Protein AF-A0A845X2S5-F1 (afdb_monomer)

pLDDT: mean 87.84, std 16.34, range [35.19, 98.69]

Nearest PDB structures (foldseek):
  8ub8-assembly1_F  TM=6.374E-01  e=2.926E-01  Bordetella phage BPP-1
  8ub8-assembly1_D  TM=6.196E-01  e=4.595E-01  Bordetella phage BPP-1
  8ubd-assembly1_C  TM=6.297E-01  e=6.821E-01  Bordetella phage BPP-1
  8ubf-assembly1_C  TM=6.187E-01  e=5.759E-01  Bordetella phage BPP-1
  8ube-assembly1_B  TM=6.210E-01  e=1.343E+00  Bordetella phage BPP-1

Secondary structure (DSSP, 8-state):
---SGGGS----------PPP-PPPP---PPPPHHHHHHHHHHHHHHHHHHHHHH--HHHHHHHHHHHHHHHHHHHTS-TTSTTHHHHHHHHHHHHHHHHHHHHHHHHHHHHHHHS----EEEEEEEEEEEE--SSHHHHHHHHHHH-EEETTEEESSEEEEEEEEE--EEEETTEEEE-GGG-EEEEEEEEEEEEE---TTS-HHHHHHHHHHHHHHHHHHHHHHHHHHHHHHHHHHHGGG-EESSHHHHHHHHHHHHHHHHHHHHHHHHHHHHHHTTTGGGT----

Structure (mmCIF, N/CA/C/O backbone):
data_AF-A0A845X2S5-F1
#
_entry.id   AF-A0A845X2S5-F1
#
loop_
_atom_site.group_PDB
_atom_site.id
_atom_site.type_symbol
_atom_site.label_atom_id
_atom_site.label_alt_id
_atom_site.label_comp_id
_atom_site.label_asym_id
_atom_site.label_entity_id
_atom_site.label_seq_id
_atom_site.pdbx_PDB_ins_code
_atom_site.Cartn_x
_atom_site.Cartn_y
_atom_site.Cartn_z
_atom_site.occupancy
_atom_site.B_iso_or_equiv
_atom_site.auth_seq_id
_atom_site.auth_comp_id
_atom_site.auth_asym_id
_atom_site.auth_atom_id
_atom_site.pdbx_PDB_model_num
ATOM 1 N N . MET A 1 1 ? 30.370 -13.104 -18.339 1.00 36.50 1 MET A N 1
ATOM 2 C CA . MET A 1 1 ? 30.768 -13.124 -19.770 1.00 36.50 1 MET A CA 1
ATOM 3 C C . MET A 1 1 ? 31.747 -11.988 -20.129 1.00 36.50 1 MET A C 1
ATOM 5 O O . MET A 1 1 ? 31.943 -11.690 -21.298 1.00 36.50 1 MET A O 1
ATOM 9 N N . LEU A 1 2 ? 32.433 -11.394 -19.145 1.00 38.53 2 LEU A N 1
ATOM 10 C CA . LEU A 1 2 ? 33.185 -10.141 -19.275 1.00 38.53 2 LEU A CA 1
ATOM 11 C C . LEU A 1 2 ? 34.684 -10.378 -19.510 1.00 38.53 2 LEU A C 1
ATOM 13 O O . LEU A 1 2 ? 35.512 -10.205 -18.624 1.00 38.53 2 LEU A O 1
ATOM 17 N N . LYS A 1 3 ? 35.041 -10.850 -20.707 1.00 37.69 3 LYS A N 1
ATOM 18 C CA . LYS A 1 3 ? 36.449 -10.907 -21.157 1.00 37.69 3 LYS A CA 1
ATOM 19 C C . LYS A 1 3 ? 36.688 -10.307 -22.545 1.00 37.69 3 LYS A C 1
ATOM 21 O O . LYS A 1 3 ? 37.812 -10.362 -23.026 1.00 37.69 3 LYS A O 1
ATOM 26 N N . GLN A 1 4 ? 35.674 -9.727 -23.194 1.00 41.66 4 GLN A N 1
ATOM 27 C CA . GLN A 1 4 ? 35.833 -9.203 -24.559 1.00 41.66 4 GLN A CA 1
ATOM 28 C C . GLN A 1 4 ? 36.326 -7.746 -24.641 1.00 41.66 4 GLN A C 1
ATOM 30 O O . GLN A 1 4 ? 36.795 -7.340 -25.698 1.00 41.66 4 GLN A O 1
ATOM 35 N N . LEU A 1 5 ? 36.310 -6.963 -23.558 1.00 45.94 5 LEU A N 1
ATOM 36 C CA . LEU A 1 5 ? 36.505 -5.505 -23.645 1.00 45.94 5 LEU A CA 1
ATOM 37 C C . LEU A 1 5 ? 37.935 -4.988 -23.427 1.00 45.94 5 LEU A C 1
ATOM 39 O O . LEU A 1 5 ? 38.184 -3.813 -23.668 1.00 45.94 5 LEU A O 1
ATOM 43 N N . GLN A 1 6 ? 38.920 -5.859 -23.171 1.00 42.91 6 GLN A N 1
ATOM 44 C CA . GLN A 1 6 ? 40.346 -5.498 -23.327 1.00 42.91 6 GLN A CA 1
ATOM 45 C C . GLN A 1 6 ? 40.743 -5.197 -24.795 1.00 42.91 6 GLN A C 1
ATOM 47 O O . GLN A 1 6 ? 41.924 -5.044 -25.095 1.00 42.91 6 GLN A O 1
ATOM 52 N N . THR A 1 7 ? 39.776 -5.145 -25.721 1.00 45.91 7 THR A N 1
ATOM 53 C CA . THR A 1 7 ? 39.992 -5.025 -27.170 1.00 45.91 7 THR A CA 1
ATOM 54 C C . THR A 1 7 ? 39.251 -3.865 -27.838 1.00 45.91 7 THR A C 1
ATOM 56 O O . THR A 1 7 ? 39.301 -3.771 -29.064 1.00 45.91 7 THR A O 1
ATOM 59 N N . LEU A 1 8 ? 38.606 -2.959 -27.081 1.00 50.12 8 LEU A N 1
ATOM 60 C CA . LEU A 1 8 ? 38.192 -1.666 -27.647 1.00 50.12 8 LEU A CA 1
ATOM 61 C C . LEU A 1 8 ? 39.439 -1.051 -28.301 1.00 50.12 8 LEU A C 1
ATOM 63 O O . LEU A 1 8 ? 40.448 -0.905 -27.605 1.00 50.12 8 LEU A O 1
ATOM 67 N N . PRO A 1 9 ? 39.439 -0.783 -29.621 1.00 48.28 9 PRO A N 1
ATOM 68 C CA . PRO A 1 9 ? 40.626 -0.286 -30.284 1.00 48.28 9 PRO A CA 1
ATOM 69 C C . PRO A 1 9 ? 40.907 1.091 -29.700 1.00 48.28 9 PRO A C 1
ATOM 71 O O . PRO A 1 9 ? 40.247 2.067 -30.046 1.00 48.28 9 PRO A O 1
ATOM 74 N N . LEU A 1 10 ? 41.872 1.159 -28.779 1.00 50.31 10 LEU A N 1
ATOM 75 C CA . LEU A 1 10 ? 42.473 2.420 -28.396 1.00 50.31 10 LEU A CA 1
ATOM 76 C C . LEU A 1 10 ? 42.931 3.026 -29.715 1.00 50.31 10 LEU A C 1
ATOM 78 O O . LEU A 1 10 ? 43.694 2.379 -30.441 1.00 50.31 10 LEU A O 1
ATOM 82 N N . LEU A 1 11 ? 42.407 4.205 -30.051 1.00 50.47 11 LEU A N 1
ATOM 83 C CA . LEU A 1 11 ? 42.909 4.987 -31.168 1.00 50.47 11 LEU A CA 1
ATOM 84 C C . LEU A 1 11 ? 44.425 4.953 -31.058 1.00 50.47 11 LEU A C 1
ATOM 86 O O . LEU A 1 11 ? 44.990 5.476 -30.098 1.00 50.47 11 LEU A O 1
ATOM 90 N N . LEU A 1 12 ? 45.072 4.253 -31.993 1.00 44.62 12 LEU A N 1
ATOM 91 C CA . LEU A 1 12 ? 46.509 4.334 -32.148 1.00 44.62 12 LEU A CA 1
ATOM 92 C C . LEU A 1 12 ? 46.753 5.817 -32.372 1.00 44.62 12 LEU A C 1
ATOM 94 O O . LEU A 1 12 ? 46.421 6.344 -33.434 1.00 44.62 12 LEU A O 1
ATOM 98 N N . LEU A 1 13 ? 47.234 6.485 -31.322 1.00 43.53 13 LEU A N 1
ATOM 99 C CA . LEU A 1 13 ? 47.693 7.861 -31.334 1.00 43.53 13 LEU A CA 1
ATOM 100 C C . LEU A 1 13 ? 48.876 7.894 -32.302 1.00 43.53 13 LEU A C 1
ATOM 102 O O . LEU A 1 13 ? 50.038 7.830 -31.907 1.00 43.53 13 LEU A O 1
ATOM 106 N N . LEU A 1 14 ? 48.583 7.901 -33.600 1.00 38.56 14 LEU A N 1
ATOM 107 C CA . LEU A 1 14 ? 49.553 8.238 -34.615 1.00 38.56 14 LEU A CA 1
ATOM 108 C C . LEU A 1 14 ? 49.887 9.697 -34.352 1.00 38.56 14 LEU A C 1
ATOM 110 O O . LEU A 1 14 ? 49.027 10.569 -34.455 1.00 38.56 14 LEU A O 1
ATOM 114 N N . ASN A 1 15 ? 51.127 9.888 -33.900 1.00 37.88 15 ASN A N 1
ATOM 115 C CA . ASN A 1 15 ? 51.769 11.153 -33.594 1.00 37.88 15 ASN A CA 1
ATOM 116 C C . ASN A 1 15 ? 51.151 12.314 -34.372 1.00 37.88 15 ASN A C 1
ATOM 118 O O . ASN A 1 15 ? 51.218 12.351 -35.601 1.00 37.88 15 ASN A O 1
ATOM 122 N N . VAL A 1 16 ? 50.633 13.297 -33.638 1.00 36.62 16 VAL A N 1
ATOM 123 C CA . VAL A 1 16 ? 50.429 14.643 -34.166 1.00 36.62 16 VAL A CA 1
ATOM 124 C C . VAL A 1 16 ? 51.820 15.186 -34.503 1.00 36.62 16 VAL A C 1
ATOM 126 O O . VAL A 1 16 ? 52.499 15.780 -33.669 1.00 36.62 16 VAL A O 1
ATOM 129 N N . THR A 1 17 ? 52.317 14.901 -35.706 1.00 36.50 17 THR A N 1
ATOM 130 C CA . THR A 1 17 ? 53.527 15.537 -36.226 1.00 36.50 17 THR A CA 1
ATOM 131 C C . THR A 1 17 ? 53.231 17.014 -36.418 1.00 36.50 17 THR A C 1
ATOM 133 O O . THR A 1 17 ? 52.344 17.381 -37.187 1.00 36.50 17 THR A O 1
ATOM 136 N N . ALA A 1 18 ? 53.981 17.853 -35.704 1.00 36.88 18 ALA A N 1
ATOM 137 C CA . ALA A 1 18 ? 53.955 19.298 -35.847 1.00 36.88 18 ALA A CA 1
ATOM 138 C C . ALA A 1 18 ? 54.161 19.690 -37.319 1.00 36.88 18 ALA A C 1
ATOM 140 O O . ALA A 1 18 ? 55.222 19.448 -37.898 1.00 36.88 18 ALA A O 1
ATOM 141 N N . ILE A 1 19 ? 53.138 20.295 -37.922 1.00 40.75 19 ILE A N 1
ATOM 142 C CA . ILE A 1 19 ? 53.239 20.918 -39.241 1.00 40.75 19 ILE A CA 1
ATOM 143 C C . ILE A 1 19 ? 54.035 22.215 -39.066 1.00 40.75 19 ILE A C 1
ATOM 145 O O . ILE A 1 19 ? 53.657 23.097 -38.296 1.00 40.75 19 ILE A O 1
ATOM 149 N N . ALA A 1 20 ? 55.170 22.304 -39.757 1.00 41.31 20 ALA A N 1
ATOM 150 C CA . ALA A 1 20 ? 56.017 23.488 -39.795 1.00 41.31 20 ALA A CA 1
ATOM 151 C C . ALA A 1 20 ? 55.259 24.703 -40.363 1.00 41.31 20 ALA A C 1
ATOM 153 O O . ALA A 1 20 ? 54.505 24.580 -41.329 1.00 41.31 20 ALA A O 1
ATOM 154 N N . CYS A 1 21 ? 55.501 25.879 -39.775 1.00 35.19 21 CYS A N 1
ATOM 155 C CA . CYS A 1 21 ? 54.906 27.157 -40.164 1.00 35.19 21 CYS A CA 1
ATOM 156 C C . CYS A 1 21 ? 55.034 27.437 -41.673 1.00 35.19 21 CYS A C 1
ATOM 158 O O . CYS A 1 21 ? 56.139 27.595 -42.194 1.00 35.19 21 CYS A O 1
ATOM 160 N N . GLN A 1 22 ? 53.894 27.582 -42.347 1.00 41.44 22 GLN A N 1
ATOM 161 C CA . GLN A 1 22 ? 53.757 28.221 -43.659 1.00 41.44 22 GLN A CA 1
ATOM 162 C C . GLN A 1 22 ? 53.050 29.581 -43.471 1.00 41.44 22 GLN A C 1
ATOM 164 O O . GLN A 1 22 ? 52.256 29.720 -42.538 1.00 41.44 22 GLN A O 1
ATOM 169 N N . PRO A 1 23 ? 53.334 30.603 -44.300 1.00 52.91 23 PRO A N 1
ATOM 170 C CA . PRO A 1 23 ? 52.749 31.934 -44.141 1.00 52.91 23 PRO A CA 1
ATOM 171 C C . PRO A 1 23 ? 51.235 31.953 -44.424 1.00 52.91 23 PRO A C 1
ATOM 173 O O . PRO A 1 23 ? 50.756 31.328 -45.367 1.00 52.91 23 PRO A O 1
ATOM 176 N N . ASN A 1 24 ? 50.510 32.705 -43.588 1.00 48.03 24 ASN A N 1
ATOM 177 C CA . ASN A 1 24 ? 49.048 32.851 -43.548 1.00 48.03 24 ASN A CA 1
ATOM 178 C C . ASN A 1 24 ? 48.388 33.151 -44.911 1.00 48.03 24 ASN A C 1
ATOM 180 O O . ASN A 1 24 ? 48.694 34.190 -45.505 1.00 48.03 24 ASN A O 1
ATOM 184 N N . PRO A 1 25 ? 47.368 32.378 -45.328 1.00 47.78 25 PRO A N 1
ATOM 185 C CA . PRO A 1 25 ? 46.304 32.883 -46.185 1.00 47.78 25 PRO A CA 1
ATOM 186 C C . PRO A 1 25 ? 45.197 33.572 -45.354 1.00 47.78 25 PRO A C 1
ATOM 188 O O . PRO A 1 25 ? 45.060 33.350 -44.153 1.00 47.78 25 PRO A O 1
ATOM 191 N N . SER A 1 26 ? 44.429 34.452 -46.004 1.00 49.72 26 SER A N 1
ATOM 192 C CA . SER A 1 26 ? 43.320 35.253 -45.452 1.00 49.72 26 SER A CA 1
ATOM 193 C C . SER A 1 26 ? 42.299 34.455 -44.614 1.00 49.72 26 SER A C 1
ATOM 195 O O . SER A 1 26 ? 42.131 33.260 -44.853 1.00 49.72 26 SER A O 1
ATOM 197 N N . PRO A 1 27 ? 41.561 35.102 -43.680 1.00 46.47 27 PRO A N 1
ATOM 198 C CA . PRO A 1 27 ? 40.675 34.419 -42.742 1.00 46.47 27 PRO A CA 1
ATOM 199 C C . PRO A 1 27 ? 39.411 33.926 -43.453 1.00 46.47 27 PRO A C 1
ATOM 201 O O . PRO A 1 27 ? 38.369 34.576 -43.456 1.00 46.47 27 PRO A O 1
ATOM 204 N N . GLN A 1 28 ? 39.502 32.754 -44.070 1.00 49.16 28 GLN A N 1
ATOM 205 C CA . GLN A 1 28 ? 38.336 31.899 -44.216 1.00 49.16 28 GLN A CA 1
ATOM 206 C C . GLN A 1 28 ? 38.006 31.399 -42.812 1.00 49.16 28 GLN A C 1
ATOM 208 O O . GLN A 1 28 ? 38.898 30.948 -42.094 1.00 49.16 28 GLN A O 1
ATOM 213 N N . THR A 1 29 ? 36.745 31.496 -42.397 1.00 50.81 29 THR A N 1
ATOM 214 C CA . THR A 1 29 ? 36.230 30.786 -41.222 1.00 50.81 29 THR A CA 1
ATOM 215 C C . THR A 1 29 ? 36.331 29.289 -41.498 1.00 50.81 29 THR A C 1
ATOM 217 O O . THR A 1 29 ? 35.367 28.662 -41.932 1.00 50.81 29 THR A O 1
ATOM 220 N N . GLN A 1 30 ? 37.533 28.736 -41.349 1.00 60.38 30 GLN A N 1
ATOM 221 C CA . GLN A 1 30 ? 37.780 27.309 -41.439 1.00 60.38 30 GLN A CA 1
ATOM 222 C C . GLN A 1 30 ? 37.082 26.672 -40.244 1.00 60.38 30 GLN A C 1
ATOM 224 O O . GLN A 1 30 ? 37.365 26.997 -39.090 1.00 60.38 30 GLN A O 1
ATOM 229 N N . THR A 1 31 ? 36.118 25.804 -40.530 1.00 70.88 31 THR A N 1
ATOM 230 C CA . THR A 1 31 ? 35.558 24.906 -39.526 1.00 70.88 31 THR A CA 1
ATOM 231 C C . THR A 1 31 ? 36.710 24.116 -38.899 1.00 70.88 31 THR A C 1
ATOM 233 O O . THR A 1 31 ? 37.534 23.597 -39.657 1.00 70.88 31 THR A O 1
ATOM 236 N N . PRO A 1 32 ? 36.805 24.035 -37.558 1.00 83.75 32 PRO A N 1
ATOM 237 C CA . PRO A 1 32 ? 37.842 23.250 -36.897 1.00 83.75 32 PRO A CA 1
ATOM 238 C C . PRO A 1 32 ? 37.875 21.811 -37.422 1.00 83.75 32 PRO A C 1
ATOM 240 O O . PRO A 1 32 ? 36.821 21.246 -37.716 1.00 83.75 32 PRO A O 1
ATOM 243 N N . ASP A 1 33 ? 39.074 21.230 -37.521 1.00 90.06 33 ASP A N 1
ATOM 244 C CA . ASP A 1 33 ? 39.251 19.819 -37.875 1.00 90.06 33 ASP A CA 1
ATOM 245 C C . ASP A 1 33 ? 38.419 18.939 -36.915 1.00 90.06 33 ASP A C 1
ATOM 247 O O . ASP A 1 33 ? 38.614 19.012 -35.694 1.00 90.06 33 ASP A O 1
ATOM 251 N N . PRO A 1 34 ? 37.469 18.133 -37.425 1.00 92.25 34 PRO A N 1
ATOM 252 C CA . PRO A 1 34 ? 36.608 17.313 -36.583 1.00 92.25 34 PRO A CA 1
ATOM 253 C C . PRO A 1 34 ? 37.331 16.098 -35.980 1.00 92.25 34 PRO A C 1
ATOM 255 O O . PRO A 1 34 ? 36.836 15.517 -35.012 1.00 92.25 34 PRO A O 1
ATOM 258 N N . TRP A 1 35 ? 38.494 15.701 -36.508 1.00 92.69 35 TRP A N 1
ATOM 259 C CA . TRP A 1 35 ? 39.187 14.486 -36.081 1.00 92.69 35 TRP A CA 1
ATOM 260 C C . TRP A 1 35 ? 39.732 14.551 -34.645 1.00 92.69 35 TRP A C 1
ATOM 262 O O . TRP A 1 35 ? 39.390 13.661 -33.864 1.00 92.69 35 TRP A O 1
ATOM 272 N N . PRO A 1 36 ? 40.481 15.587 -34.211 1.00 93.69 36 PRO A N 1
ATOM 273 C CA . PRO A 1 36 ? 40.926 15.699 -32.818 1.00 93.69 36 PRO A CA 1
ATOM 274 C C . PRO A 1 36 ? 39.776 15.680 -31.802 1.00 93.69 36 PRO A C 1
ATOM 276 O O . PRO A 1 36 ? 39.915 15.118 -30.716 1.00 93.69 36 PRO A O 1
ATOM 279 N N . ILE A 1 37 ? 38.626 16.256 -32.166 1.00 92.25 37 ILE A N 1
ATOM 280 C CA . ILE A 1 37 ? 37.426 16.274 -31.321 1.00 92.25 37 ILE A CA 1
ATOM 281 C C . ILE A 1 37 ? 36.864 14.853 -31.179 1.00 92.25 37 ILE A C 1
ATOM 283 O O . ILE A 1 37 ? 36.617 14.403 -30.058 1.00 92.25 37 ILE A O 1
ATOM 287 N N . ALA A 1 38 ? 36.727 14.126 -32.292 1.00 92.19 38 ALA A N 1
ATOM 288 C CA . ALA A 1 38 ? 36.252 12.744 -32.284 1.00 92.19 38 ALA A CA 1
ATOM 289 C C . ALA A 1 38 ? 37.184 11.817 -31.478 1.00 92.19 38 ALA A C 1
ATOM 291 O O . ALA A 1 38 ? 36.706 10.989 -30.706 1.00 92.19 38 ALA A O 1
ATOM 292 N N . VAL A 1 39 ? 38.506 11.999 -31.585 1.00 91.19 39 VAL A N 1
ATOM 293 C CA . VAL A 1 39 ? 39.505 11.228 -30.820 1.00 91.19 39 VAL A CA 1
ATOM 294 C C . VAL A 1 39 ? 39.430 11.510 -29.316 1.00 91.19 39 VAL A C 1
ATOM 296 O O . VAL A 1 39 ? 39.492 10.583 -28.503 1.00 91.19 39 VAL A O 1
ATOM 299 N N . SER A 1 40 ? 39.269 12.779 -28.929 1.00 91.62 40 SER A N 1
ATOM 300 C CA . SER A 1 40 ? 39.096 13.160 -27.524 1.00 91.62 40 SER A CA 1
ATOM 301 C C . SER A 1 40 ? 37.839 12.525 -26.924 1.00 91.62 40 SER A C 1
ATOM 303 O O . SER A 1 40 ? 37.895 11.954 -25.835 1.00 91.62 40 SER A O 1
ATOM 305 N N . ASN A 1 41 ? 36.716 12.566 -27.646 1.00 92.44 41 ASN A N 1
ATOM 306 C CA . ASN A 1 41 ? 35.460 11.980 -27.176 1.00 92.44 41 ASN A CA 1
ATOM 307 C C . ASN A 1 41 ? 35.512 10.450 -27.135 1.00 92.44 41 ASN A C 1
ATOM 309 O O . ASN A 1 41 ? 35.028 9.861 -26.174 1.00 92.44 41 ASN A O 1
ATOM 313 N N . ALA A 1 42 ? 36.197 9.816 -28.087 1.00 92.00 42 ALA A N 1
ATOM 314 C CA . ALA A 1 42 ? 36.455 8.380 -28.064 1.00 92.00 42 ALA A CA 1
ATOM 315 C C . ALA A 1 42 ? 37.285 7.948 -26.840 1.00 92.00 42 ALA A C 1
ATOM 317 O O . ALA A 1 42 ? 36.991 6.925 -26.221 1.00 92.00 42 ALA A O 1
ATOM 318 N N . THR A 1 43 ? 38.284 8.746 -26.448 1.00 92.31 43 THR A N 1
ATOM 319 C CA . THR A 1 43 ? 39.086 8.499 -25.235 1.00 92.31 43 THR A CA 1
ATOM 320 C C . THR A 1 43 ? 38.223 8.596 -23.978 1.00 92.31 43 THR A C 1
ATOM 322 O O . THR A 1 43 ? 38.257 7.701 -23.134 1.00 92.31 43 THR A O 1
ATOM 325 N N . HIS A 1 44 ? 37.398 9.641 -23.888 1.00 94.00 44 HIS A N 1
ATOM 326 C CA . HIS A 1 44 ? 36.463 9.811 -22.781 1.00 94.00 44 HIS A CA 1
ATOM 327 C C . HIS A 1 44 ? 35.426 8.679 -22.720 1.00 94.00 44 HIS A C 1
ATOM 329 O O . HIS A 1 44 ? 35.172 8.146 -21.645 1.00 94.00 44 HIS A O 1
ATOM 335 N N . ALA A 1 45 ? 34.881 8.249 -23.864 1.00 94.00 45 ALA A N 1
ATOM 336 C CA . ALA A 1 45 ? 33.921 7.150 -23.939 1.00 94.00 45 ALA A CA 1
ATOM 337 C C . ALA A 1 45 ? 34.490 5.832 -23.393 1.00 94.00 45 ALA A C 1
ATOM 339 O O . ALA A 1 45 ? 33.784 5.102 -22.701 1.00 94.00 45 ALA A O 1
ATOM 340 N N . VAL A 1 46 ? 35.770 5.539 -23.654 1.00 94.44 46 VAL A N 1
ATOM 341 C CA . VAL A 1 46 ? 36.454 4.367 -23.079 1.00 94.44 46 VAL A CA 1
ATOM 342 C C . VAL A 1 46 ? 36.585 4.492 -21.561 1.00 94.44 46 VAL A C 1
ATOM 344 O O . VAL A 1 46 ? 36.343 3.521 -20.847 1.00 94.44 46 VAL A O 1
ATOM 347 N N . GLU A 1 4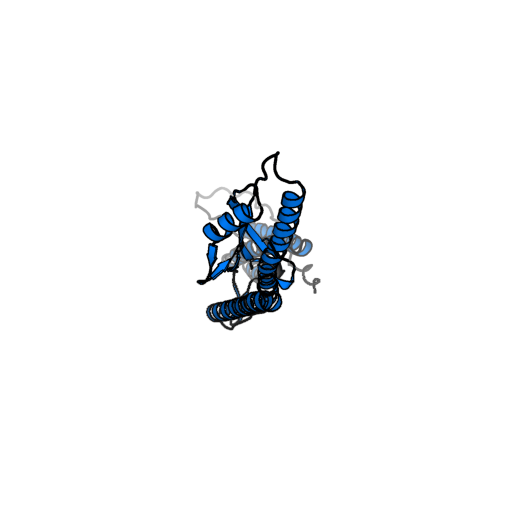7 ? 36.946 5.672 -21.057 1.00 94.75 47 GLU A N 1
ATOM 348 C CA . GLU A 1 47 ? 37.060 5.922 -19.618 1.00 94.75 47 GLU A CA 1
ATOM 349 C C . GLU A 1 47 ? 35.725 5.698 -18.899 1.00 94.75 47 GLU A C 1
ATOM 351 O O . GLU A 1 47 ? 35.662 4.894 -17.967 1.00 94.75 47 GLU A O 1
ATOM 356 N N . VAL A 1 48 ? 34.645 6.337 -19.362 1.00 93.81 48 VAL A N 1
ATOM 357 C CA . VAL A 1 48 ? 33.331 6.202 -18.712 1.00 93.81 48 VAL A CA 1
ATOM 358 C C . VAL A 1 48 ? 32.755 4.796 -18.843 1.00 93.81 48 VAL A C 1
ATOM 360 O O . VAL A 1 48 ? 32.112 4.319 -17.914 1.00 93.81 48 VAL A O 1
ATOM 363 N N . PHE A 1 49 ? 33.028 4.094 -19.946 1.00 94.81 49 PHE A N 1
ATOM 364 C CA . PHE A 1 49 ? 32.613 2.703 -20.103 1.00 94.81 49 PHE A CA 1
ATOM 365 C C . PHE A 1 49 ? 33.314 1.789 -19.090 1.00 94.81 49 PHE A C 1
ATOM 367 O O . PHE A 1 49 ? 32.668 0.944 -18.480 1.00 94.81 49 PHE A O 1
ATOM 374 N N . ASN A 1 50 ? 34.618 1.975 -18.861 1.00 94.38 50 ASN A N 1
ATOM 375 C CA . ASN A 1 50 ? 35.353 1.198 -17.859 1.00 94.38 50 ASN A CA 1
ATOM 376 C C . ASN A 1 50 ? 34.860 1.478 -16.432 1.00 94.38 50 ASN A C 1
ATOM 378 O O . ASN A 1 50 ? 34.815 0.564 -15.614 1.00 94.38 50 ASN A O 1
ATOM 382 N N . ILE A 1 51 ? 34.484 2.727 -16.132 1.00 94.56 51 ILE A N 1
ATOM 383 C CA . ILE A 1 51 ? 33.866 3.083 -14.846 1.00 94.56 51 ILE A CA 1
ATOM 384 C C . ILE A 1 51 ? 32.521 2.363 -14.689 1.00 94.56 51 ILE A C 1
ATOM 386 O O . ILE A 1 51 ? 32.275 1.760 -13.647 1.00 94.56 51 ILE A O 1
ATOM 390 N N . ALA A 1 52 ? 31.683 2.371 -15.729 1.00 94.31 52 ALA A N 1
ATOM 391 C CA . ALA A 1 52 ? 30.396 1.679 -15.721 1.00 94.31 52 ALA A CA 1
ATOM 392 C C . ALA A 1 52 ? 30.531 0.164 -15.523 1.00 94.31 52 ALA A C 1
ATOM 394 O O . ALA A 1 52 ? 29.797 -0.414 -14.724 1.00 94.31 52 ALA A O 1
ATOM 395 N N . ASP A 1 53 ? 31.503 -0.460 -16.192 1.00 93.31 53 ASP A N 1
ATOM 396 C CA . ASP A 1 53 ? 31.799 -1.889 -16.050 1.00 93.31 53 ASP A CA 1
ATOM 397 C C . ASP A 1 53 ? 32.298 -2.247 -14.644 1.00 93.31 53 ASP A C 1
ATOM 399 O O . ASP A 1 53 ? 31.943 -3.288 -14.102 1.00 93.31 53 ASP A O 1
ATOM 403 N N . ALA A 1 54 ? 33.097 -1.371 -14.027 1.00 93.81 54 ALA A N 1
ATOM 404 C CA . ALA A 1 54 ? 33.642 -1.600 -12.692 1.00 93.81 54 ALA A CA 1
ATOM 405 C C . ALA A 1 54 ? 32.606 -1.410 -11.574 1.00 93.81 54 ALA A C 1
ATOM 407 O O . ALA A 1 54 ? 32.614 -2.155 -10.594 1.00 93.81 54 ALA A O 1
ATOM 408 N N . ASN A 1 55 ? 31.750 -0.394 -11.696 1.00 94.12 55 ASN A N 1
ATOM 409 C CA . ASN A 1 55 ? 30.795 -0.030 -10.651 1.00 94.12 55 ASN A CA 1
ATOM 410 C C . ASN A 1 55 ? 29.442 -0.738 -10.801 1.00 94.12 55 ASN A C 1
ATOM 412 O O . ASN A 1 55 ? 28.706 -0.845 -9.823 1.00 94.12 55 ASN A O 1
ATOM 416 N N . GLU A 1 56 ? 29.096 -1.173 -12.016 1.00 91.25 56 GLU A N 1
ATOM 417 C CA . GLU A 1 56 ? 27.824 -1.816 -12.364 1.00 91.25 56 GLU A CA 1
ATOM 418 C C . GLU A 1 56 ? 26.574 -1.022 -11.915 1.00 91.25 56 GLU A C 1
ATOM 420 O O . GLU A 1 56 ? 25.550 -1.602 -11.557 1.00 91.25 56 GLU A O 1
ATOM 425 N N . THR A 1 57 ? 26.625 0.318 -11.947 1.00 90.12 57 THR A N 1
ATOM 426 C CA . THR A 1 57 ? 25.479 1.172 -11.576 1.00 90.12 57 THR A CA 1
ATOM 427 C C . THR A 1 57 ? 24.722 1.697 -12.793 1.00 90.12 57 THR A C 1
ATOM 429 O O . THR A 1 57 ? 25.309 1.966 -13.841 1.00 90.12 57 THR A O 1
ATOM 432 N N . PHE A 1 58 ? 23.406 1.901 -12.645 1.00 89.62 58 PHE A N 1
ATOM 433 C CA . PHE A 1 58 ? 22.567 2.484 -13.700 1.00 89.62 58 PHE A CA 1
ATOM 434 C C . PHE A 1 58 ? 23.103 3.845 -14.174 1.00 89.62 58 PHE A C 1
ATOM 436 O O . PHE A 1 58 ? 23.240 4.075 -15.373 1.00 89.62 58 PHE A O 1
ATOM 443 N N . THR A 1 59 ? 23.464 4.725 -13.235 1.00 91.50 59 THR A N 1
ATOM 444 C CA . THR A 1 59 ? 23.982 6.066 -13.539 1.00 91.50 59 THR A CA 1
ATOM 445 C C . THR A 1 59 ? 25.272 6.013 -14.355 1.00 91.50 59 THR A C 1
ATOM 447 O O . THR A 1 59 ? 25.409 6.765 -15.321 1.00 91.50 59 THR A O 1
ATOM 450 N N . ASP A 1 60 ? 26.196 5.112 -14.011 1.00 95.69 60 ASP A N 1
ATOM 451 C CA . ASP A 1 60 ? 27.460 4.987 -14.739 1.00 95.69 60 ASP A CA 1
ATOM 452 C C . ASP A 1 60 ? 27.237 4.403 -16.145 1.00 95.69 60 ASP A C 1
ATOM 454 O O . ASP A 1 60 ? 27.789 4.917 -17.122 1.00 95.69 60 ASP A O 1
ATOM 458 N N . TRP A 1 61 ? 26.361 3.400 -16.295 1.00 95.94 61 TRP A N 1
ATOM 459 C CA . TRP A 1 61 ? 25.993 2.871 -17.614 1.00 95.94 61 TRP A CA 1
ATOM 460 C C . TRP A 1 61 ? 25.285 3.915 -18.491 1.00 95.94 61 TRP A C 1
ATOM 462 O O . TRP A 1 61 ? 25.580 4.001 -19.684 1.00 95.94 61 TRP A O 1
ATOM 472 N N . GLN A 1 62 ? 24.432 4.772 -17.923 1.00 94.94 62 GLN A N 1
ATOM 473 C CA . GLN A 1 62 ? 23.781 5.863 -18.658 1.00 94.94 62 GLN A CA 1
ATOM 474 C C . GLN A 1 62 ? 24.783 6.932 -19.134 1.00 94.94 62 GLN A C 1
ATOM 476 O O . GLN A 1 62 ? 24.671 7.459 -20.251 1.00 94.94 62 GLN A O 1
ATOM 481 N N . ALA A 1 63 ? 25.797 7.233 -18.318 1.00 95.62 63 ALA A N 1
ATOM 482 C CA . ALA A 1 63 ? 26.901 8.104 -18.713 1.00 95.62 63 ALA A CA 1
ATOM 483 C C . ALA A 1 63 ? 27.717 7.484 -19.864 1.00 95.62 63 ALA A C 1
ATOM 485 O O . ALA A 1 63 ? 28.022 8.171 -20.844 1.00 95.62 63 ALA A O 1
ATOM 486 N N . ALA A 1 64 ? 27.994 6.175 -19.800 1.00 96.44 64 ALA A N 1
ATOM 487 C CA . ALA A 1 64 ? 28.673 5.447 -20.870 1.00 96.44 64 ALA A CA 1
ATOM 488 C C . ALA A 1 64 ? 27.878 5.454 -22.187 1.00 96.44 64 ALA A C 1
ATOM 490 O O . ALA A 1 64 ? 28.458 5.719 -23.241 1.00 96.44 64 ALA A O 1
ATOM 491 N N . VAL A 1 65 ? 26.556 5.241 -22.138 1.00 97.56 65 VAL A N 1
ATOM 492 C CA . VAL A 1 65 ? 25.661 5.354 -23.307 1.00 97.56 65 VAL A CA 1
ATOM 493 C C . VAL A 1 65 ? 25.794 6.732 -23.958 1.00 97.56 65 VAL A C 1
ATOM 495 O O . VAL A 1 65 ? 26.063 6.819 -25.154 1.00 97.56 65 VAL A O 1
ATOM 498 N N . THR A 1 66 ? 25.698 7.805 -23.171 1.00 97.50 66 THR A N 1
ATOM 499 C CA . THR A 1 66 ? 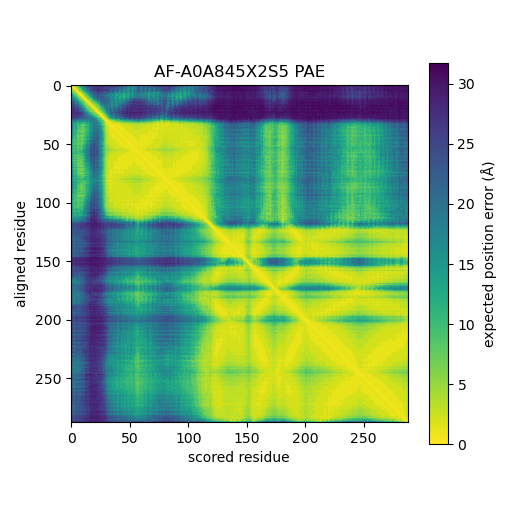25.762 9.191 -23.673 1.00 97.50 66 THR A CA 1
ATOM 500 C C . THR A 1 66 ? 27.096 9.495 -24.372 1.00 97.50 66 THR A C 1
ATOM 502 O O . THR A 1 66 ? 27.133 10.082 -25.461 1.00 97.50 66 THR A O 1
ATOM 505 N N . ALA A 1 67 ? 28.214 9.076 -23.770 1.00 96.94 67 ALA A N 1
ATOM 506 C CA . ALA A 1 67 ? 29.542 9.293 -24.341 1.00 96.94 67 ALA A CA 1
ATOM 507 C C . ALA A 1 67 ? 29.771 8.468 -25.619 1.00 96.94 67 ALA A C 1
ATOM 509 O O . ALA A 1 67 ? 30.347 8.966 -26.592 1.00 96.94 67 ALA A O 1
ATOM 510 N N . LEU A 1 68 ? 29.294 7.219 -25.646 1.00 97.12 68 LEU A N 1
ATOM 511 C CA . LEU A 1 68 ? 29.382 6.346 -26.815 1.00 97.12 68 LEU A CA 1
ATOM 512 C C . LEU A 1 68 ? 28.507 6.839 -27.974 1.00 97.12 68 LEU A C 1
ATOM 514 O O . LEU A 1 68 ? 28.976 6.850 -29.109 1.00 97.12 68 LEU A O 1
ATOM 518 N N . GLU A 1 69 ? 27.286 7.310 -27.712 1.00 97.81 69 GLU A N 1
ATOM 519 C CA . GLU A 1 69 ? 26.416 7.928 -28.725 1.00 97.81 69 GLU A CA 1
ATOM 520 C C . GLU A 1 69 ? 27.089 9.130 -29.383 1.00 97.81 69 GLU A C 1
ATOM 522 O O . GLU A 1 69 ? 27.179 9.200 -30.611 1.00 97.81 69 GLU A O 1
ATOM 527 N N . THR A 1 70 ? 27.629 10.031 -28.560 1.00 97.00 70 THR A N 1
ATOM 528 C CA . THR A 1 70 ? 28.361 11.216 -29.025 1.00 97.00 70 THR A CA 1
ATOM 529 C C . THR A 1 70 ? 29.556 10.818 -29.893 1.00 97.00 70 THR A C 1
ATOM 531 O O . THR A 1 70 ? 29.765 11.374 -30.973 1.00 97.00 70 THR A O 1
ATOM 534 N N . THR A 1 71 ? 30.318 9.815 -29.455 1.00 96.50 71 THR A N 1
ATOM 535 C CA . THR A 1 71 ? 31.497 9.307 -30.170 1.00 96.50 71 THR A CA 1
ATOM 536 C C . THR A 1 71 ? 31.116 8.701 -31.520 1.00 96.50 71 THR A C 1
ATOM 538 O O . THR A 1 71 ? 31.694 9.059 -32.547 1.00 96.50 71 THR A O 1
ATOM 541 N N . VAL A 1 72 ? 30.108 7.824 -31.550 1.00 97.00 72 VAL A N 1
ATOM 542 C CA . VAL A 1 72 ? 29.601 7.205 -32.784 1.00 97.00 72 VAL A CA 1
ATOM 543 C C . VAL A 1 72 ? 29.099 8.272 -33.756 1.00 97.00 72 VAL A C 1
ATOM 545 O O . VAL A 1 72 ? 29.420 8.211 -34.945 1.00 97.00 72 VAL A O 1
ATOM 548 N N . GLN A 1 73 ? 28.346 9.264 -33.272 1.00 97.19 73 GLN A N 1
ATOM 549 C CA . GLN A 1 73 ? 27.832 10.357 -34.095 1.00 97.19 73 GLN A CA 1
ATOM 550 C C . GLN A 1 73 ? 28.966 11.163 -34.740 1.00 97.19 73 GLN A C 1
ATOM 552 O O . GLN A 1 73 ? 28.923 11.427 -35.941 1.00 97.19 73 GLN A O 1
ATOM 557 N N . GLN A 1 74 ? 29.993 11.529 -33.973 1.00 96.00 74 GLN A N 1
ATOM 558 C CA . GLN A 1 74 ? 31.103 12.341 -34.473 1.00 96.00 74 GLN A CA 1
ATOM 559 C C . GLN A 1 74 ? 32.025 11.579 -35.422 1.00 96.00 74 GLN A C 1
ATOM 561 O O . GLN A 1 74 ? 32.404 12.120 -36.458 1.00 96.00 74 GLN A O 1
ATOM 566 N N . LEU A 1 75 ? 32.341 10.316 -35.121 1.00 96.06 75 LEU A N 1
ATOM 567 C CA . LEU A 1 75 ? 33.141 9.473 -36.012 1.00 96.06 75 LEU A CA 1
ATOM 568 C C . LEU A 1 75 ? 32.428 9.239 -37.352 1.00 96.06 75 LEU A C 1
ATOM 570 O O . LEU A 1 75 ? 33.058 9.300 -38.407 1.00 96.06 75 LEU A O 1
ATOM 574 N N . ARG A 1 76 ? 31.101 9.040 -37.336 1.00 96.81 76 ARG A N 1
ATOM 575 C CA . ARG A 1 76 ? 30.303 8.930 -38.570 1.00 96.81 76 ARG A CA 1
ATOM 576 C C . ARG A 1 76 ? 30.243 10.238 -39.357 1.00 96.81 76 ARG A C 1
ATOM 578 O O . ARG A 1 76 ? 30.140 10.178 -40.579 1.00 96.81 76 ARG A O 1
ATOM 585 N N . ALA A 1 77 ? 30.314 11.384 -38.679 1.00 96.00 77 ALA A N 1
ATOM 586 C CA . ALA A 1 77 ? 30.253 12.712 -39.286 1.00 96.00 77 ALA A CA 1
ATOM 587 C C . ALA A 1 77 ? 31.574 13.178 -39.927 1.00 96.00 77 ALA A C 1
ATOM 589 O O . ALA A 1 77 ? 31.588 14.230 -40.567 1.00 96.00 77 ALA A O 1
ATOM 590 N N . ILE A 1 78 ? 32.673 12.425 -39.783 1.00 95.56 78 ILE A N 1
ATOM 591 C CA . ILE A 1 78 ? 33.936 12.735 -40.466 1.00 95.56 78 ILE A CA 1
ATOM 592 C C . ILE A 1 78 ? 33.706 12.746 -41.993 1.00 95.56 78 ILE A C 1
ATOM 594 O O . ILE A 1 78 ? 33.179 11.762 -42.523 1.00 95.56 78 ILE A O 1
ATOM 598 N N . PRO A 1 79 ? 34.092 13.820 -42.715 1.00 95.88 79 PRO A N 1
ATOM 599 C CA . PRO A 1 79 ? 33.898 13.923 -44.163 1.00 95.88 79 PRO A CA 1
ATOM 600 C C . PRO A 1 79 ? 34.589 12.802 -44.948 1.00 95.88 79 PRO A C 1
ATOM 602 O O . PRO A 1 79 ? 35.671 12.350 -44.575 1.00 95.88 79 PRO A O 1
ATOM 605 N N . SER A 1 80 ? 33.995 12.369 -46.065 1.00 96.12 80 SER A N 1
ATOM 606 C CA . SER A 1 80 ? 34.527 11.270 -46.890 1.00 96.12 80 SER A CA 1
ATOM 607 C C . SER A 1 80 ? 35.867 11.572 -47.565 1.00 96.12 80 SER A C 1
ATOM 609 O O . SER A 1 80 ? 36.580 10.651 -47.950 1.00 96.12 80 SER A O 1
ATOM 611 N N . ASP A 1 81 ? 36.199 12.851 -47.730 1.00 95.00 81 ASP A N 1
ATOM 612 C CA . ASP A 1 81 ? 37.472 13.347 -48.258 1.00 95.00 81 ASP A CA 1
ATOM 613 C C . ASP A 1 81 ? 38.538 13.558 -47.165 1.00 95.00 81 ASP A C 1
ATOM 615 O O . ASP A 1 81 ? 39.686 13.880 -47.475 1.00 95.00 81 ASP A O 1
ATOM 619 N N . HIS A 1 82 ? 38.197 13.337 -45.890 1.00 95.62 82 HIS A N 1
ATOM 620 C CA . HIS A 1 82 ? 39.127 13.477 -44.777 1.00 95.62 82 HIS A CA 1
ATOM 621 C C . HIS A 1 82 ? 40.147 12.317 -44.735 1.00 95.62 82 HIS A C 1
ATOM 623 O O . HIS A 1 82 ? 39.746 11.154 -44.849 1.00 95.62 82 HIS A O 1
ATOM 629 N N . PRO A 1 83 ? 41.447 12.567 -44.460 1.00 96.00 83 PRO A N 1
ATOM 630 C CA . PRO A 1 83 ? 42.481 11.521 -44.414 1.00 96.00 83 PRO A CA 1
ATOM 631 C C . PRO A 1 83 ? 42.185 10.358 -43.456 1.00 96.00 83 PRO A C 1
ATOM 633 O O . PRO A 1 83 ? 42.645 9.238 -43.669 1.00 96.00 83 PRO A O 1
ATOM 636 N N . HIS A 1 84 ? 41.404 10.617 -42.405 1.00 95.25 84 HIS A N 1
ATOM 637 C CA . HIS A 1 84 ? 41.035 9.632 -41.385 1.00 95.25 84 HIS A CA 1
ATOM 638 C C . HIS A 1 84 ? 39.641 9.011 -41.573 1.00 95.25 84 HIS A C 1
ATOM 640 O O . HIS A 1 84 ? 39.184 8.286 -40.694 1.00 95.25 84 HIS A O 1
ATOM 646 N N . TYR A 1 85 ? 38.958 9.250 -42.699 1.00 95.31 85 TYR A N 1
ATOM 647 C CA . TYR A 1 85 ? 37.581 8.789 -42.910 1.00 95.31 85 TYR A CA 1
ATOM 648 C C . TYR A 1 85 ? 37.396 7.277 -42.703 1.00 95.31 85 TYR A C 1
ATOM 650 O O . TYR A 1 85 ? 36.542 6.857 -41.925 1.00 95.31 85 TYR A O 1
ATOM 658 N N . ALA A 1 86 ? 38.210 6.446 -43.361 1.00 94.94 86 ALA A N 1
ATOM 659 C CA . ALA A 1 86 ? 38.062 4.989 -43.296 1.00 94.94 86 ALA A CA 1
ATOM 660 C C . ALA A 1 86 ? 38.255 4.439 -41.870 1.00 94.94 86 ALA A C 1
ATOM 662 O O . ALA A 1 86 ? 37.520 3.551 -41.437 1.00 94.94 86 ALA A O 1
ATOM 663 N N . GLU A 1 87 ? 39.215 4.998 -41.130 1.00 94.31 87 GLU A N 1
ATOM 664 C CA . GLU A 1 87 ? 39.456 4.635 -39.734 1.00 94.31 87 GLU A CA 1
ATOM 665 C C . GLU A 1 87 ? 38.303 5.104 -38.838 1.00 94.31 87 GLU A C 1
ATOM 667 O O . GLU A 1 87 ? 37.823 4.332 -38.008 1.00 94.31 87 GLU A O 1
ATOM 672 N N . ALA A 1 88 ? 37.784 6.316 -39.065 1.00 94.31 88 ALA A N 1
ATOM 673 C CA . ALA A 1 88 ? 36.632 6.840 -38.340 1.00 94.31 88 ALA A CA 1
ATOM 674 C C . ALA A 1 88 ? 35.399 5.935 -38.491 1.00 94.31 88 ALA A C 1
ATOM 676 O O . ALA A 1 88 ? 34.771 5.580 -37.495 1.00 94.31 88 ALA A O 1
ATOM 677 N N . GLN A 1 89 ? 35.082 5.489 -39.713 1.00 96.38 89 GLN A N 1
ATOM 678 C CA . GLN A 1 89 ? 33.933 4.605 -39.954 1.00 96.38 89 GLN A CA 1
ATOM 679 C C . GLN A 1 89 ? 34.106 3.231 -39.289 1.00 96.38 89 GLN A C 1
ATOM 681 O O . GLN A 1 89 ? 33.166 2.708 -38.686 1.00 96.38 89 GLN A O 1
ATOM 686 N N . LYS A 1 90 ? 35.316 2.659 -39.340 1.00 93.06 90 LYS A N 1
ATOM 687 C CA . LYS A 1 90 ? 35.632 1.389 -38.671 1.00 93.06 90 LYS A CA 1
ATOM 688 C C . LYS A 1 90 ? 35.472 1.498 -37.153 1.00 93.06 90 LYS A C 1
ATOM 690 O O . LYS A 1 90 ? 34.870 0.624 -36.530 1.00 93.06 90 LYS A O 1
ATOM 695 N N . GLN A 1 91 ? 35.978 2.573 -36.556 1.00 90.50 91 GLN A N 1
ATOM 696 C CA . GLN A 1 91 ? 35.844 2.809 -35.120 1.00 90.50 91 GLN A CA 1
ATOM 697 C C . GLN A 1 91 ? 34.401 3.095 -34.720 1.00 90.50 91 GLN A C 1
ATOM 699 O O . GLN A 1 91 ? 33.939 2.557 -33.719 1.00 90.50 91 GLN A O 1
ATOM 704 N N . ALA A 1 92 ? 33.652 3.855 -35.522 1.00 94.69 92 ALA A N 1
ATOM 705 C CA . ALA A 1 92 ? 32.232 4.079 -35.279 1.00 94.69 92 ALA A CA 1
ATOM 706 C C . ALA A 1 92 ? 31.449 2.761 -35.203 1.00 94.69 92 ALA A C 1
ATOM 708 O O . ALA A 1 92 ? 30.545 2.631 -34.382 1.00 94.69 92 ALA A O 1
ATOM 709 N N . GLN A 1 93 ? 31.797 1.767 -36.028 1.00 92.69 93 GLN A N 1
ATOM 710 C CA . GLN A 1 93 ? 31.190 0.438 -35.959 1.00 92.69 93 GLN A CA 1
ATOM 711 C C . GLN A 1 93 ? 31.575 -0.318 -34.676 1.00 92.69 93 GLN A C 1
ATOM 713 O O . GLN A 1 93 ? 30.717 -0.957 -34.072 1.00 92.69 93 GLN A O 1
ATOM 718 N N . ALA A 1 94 ? 32.831 -0.227 -34.232 1.00 89.25 94 ALA A N 1
ATOM 719 C CA . ALA A 1 94 ? 33.260 -0.832 -32.969 1.00 89.25 94 ALA A CA 1
ATOM 720 C C . ALA A 1 94 ? 32.540 -0.200 -31.762 1.00 89.25 94 ALA A C 1
ATOM 722 O O . ALA A 1 94 ? 31.972 -0.914 -30.937 1.00 89.25 94 ALA A O 1
ATOM 723 N N . TYR A 1 95 ? 32.482 1.134 -31.703 1.00 93.94 95 TYR A N 1
ATOM 724 C CA . TYR A 1 95 ? 31.778 1.858 -30.643 1.00 93.94 95 TYR A CA 1
ATOM 725 C C . TYR A 1 95 ? 30.258 1.660 -30.687 1.00 93.94 95 TYR A C 1
ATOM 727 O O . TYR A 1 95 ? 29.623 1.680 -29.638 1.00 93.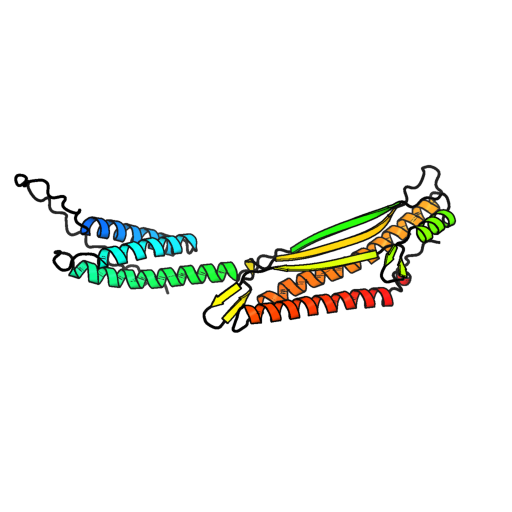94 95 TYR A O 1
ATOM 735 N N . GLN A 1 96 ? 29.668 1.400 -31.860 1.00 95.44 96 GLN A N 1
ATOM 736 C CA . GLN A 1 96 ? 28.252 1.034 -31.979 1.00 95.44 96 GLN A CA 1
ATOM 737 C C . GLN A 1 96 ? 27.931 -0.266 -31.220 1.00 95.44 96 GLN A C 1
ATOM 739 O O . GLN A 1 96 ? 26.922 -0.324 -30.524 1.00 95.44 96 GLN A O 1
ATOM 744 N N . ALA A 1 97 ? 28.792 -1.285 -31.299 1.00 90.94 97 ALA A N 1
ATOM 745 C CA . ALA A 1 97 ? 28.591 -2.529 -30.551 1.00 90.94 97 ALA A CA 1
ATOM 746 C C . ALA A 1 97 ? 28.706 -2.306 -29.031 1.00 90.94 97 ALA A C 1
ATOM 748 O O . ALA A 1 97 ? 27.901 -2.824 -28.257 1.00 90.94 97 ALA A O 1
ATOM 749 N N . SER A 1 98 ? 29.671 -1.488 -28.595 1.00 92.81 98 SER A N 1
ATOM 750 C CA . SER A 1 98 ? 29.797 -1.095 -27.185 1.00 92.81 98 SER A CA 1
ATOM 751 C C . SER A 1 98 ? 28.602 -0.277 -26.700 1.00 92.81 98 SER A C 1
ATOM 753 O O . SER A 1 98 ? 28.164 -0.463 -25.568 1.00 92.81 98 SER A O 1
ATOM 755 N N . LEU A 1 99 ? 28.049 0.593 -27.549 1.00 96.06 99 LEU A N 1
ATOM 756 C CA . LEU A 1 99 ? 26.845 1.364 -27.255 1.00 96.06 99 LEU A CA 1
ATOM 757 C C . LEU A 1 99 ? 25.640 0.450 -27.017 1.00 96.06 99 LEU A C 1
ATOM 759 O O . LEU A 1 99 ? 24.903 0.642 -26.056 1.00 96.06 99 LEU A O 1
ATOM 763 N N . GLU A 1 100 ? 25.445 -0.558 -27.864 1.00 95.00 100 GLU A N 1
ATOM 764 C CA . GLU A 1 100 ? 24.362 -1.532 -27.697 1.00 95.00 100 GLU A CA 1
ATOM 765 C C . GLU A 1 100 ? 24.504 -2.325 -26.394 1.00 95.00 100 GLU A C 1
ATOM 767 O O . GLU A 1 100 ? 23.531 -2.452 -25.652 1.00 95.00 100 GLU A O 1
ATOM 772 N N . ALA A 1 101 ? 25.716 -2.776 -26.061 1.00 91.81 101 ALA A N 1
ATOM 773 C CA . ALA A 1 101 ? 25.981 -3.445 -24.789 1.00 91.81 101 ALA A CA 1
ATOM 774 C C . ALA A 1 101 ? 25.733 -2.523 -23.579 1.00 91.81 101 ALA A C 1
ATOM 776 O O . ALA A 1 101 ? 25.109 -2.938 -22.604 1.00 91.81 101 ALA A O 1
ATOM 777 N N . ALA A 1 102 ? 26.175 -1.262 -23.650 1.00 94.19 102 ALA A N 1
ATOM 778 C CA . ALA A 1 102 ? 25.950 -0.283 -22.590 1.00 94.19 102 ALA A CA 1
ATOM 779 C C . ALA A 1 102 ? 24.452 -0.010 -22.376 1.00 94.19 102 ALA A C 1
ATOM 781 O O . ALA A 1 102 ? 23.997 0.016 -21.235 1.00 94.19 102 ALA A O 1
ATOM 782 N N . ARG A 1 103 ? 23.674 0.111 -23.462 1.00 95.00 103 ARG A N 1
ATOM 783 C CA . ARG A 1 103 ? 22.211 0.257 -23.402 1.00 95.00 103 ARG A CA 1
ATOM 784 C C . ARG A 1 103 ? 21.546 -0.955 -22.752 1.00 95.00 103 ARG A C 1
ATOM 786 O O . ARG A 1 103 ? 20.721 -0.772 -21.867 1.00 95.00 103 ARG A O 1
ATOM 793 N N . GLN A 1 104 ? 21.942 -2.171 -23.130 1.00 92.44 104 GLN A N 1
ATOM 794 C CA . GLN A 1 104 ? 21.409 -3.401 -22.531 1.00 92.44 104 GLN A CA 1
ATOM 795 C C . GLN A 1 104 ? 21.706 -3.496 -21.028 1.00 92.44 104 GLN A C 1
ATOM 797 O O . GLN A 1 104 ? 20.847 -3.916 -20.256 1.00 92.44 104 GLN A O 1
ATOM 802 N N . ASN A 1 105 ? 22.907 -3.103 -20.595 1.00 93.75 105 ASN A N 1
ATOM 803 C CA . ASN A 1 105 ? 23.261 -3.098 -19.176 1.00 93.75 105 ASN A CA 1
ATOM 804 C C . ASN A 1 105 ? 22.490 -2.026 -18.390 1.00 93.75 105 ASN A C 1
ATOM 806 O O . ASN A 1 105 ? 21.991 -2.328 -17.306 1.00 93.75 105 ASN A O 1
ATOM 810 N N . ALA A 1 106 ? 22.350 -0.814 -18.939 1.00 91.38 106 ALA A N 1
ATOM 811 C CA . ALA A 1 106 ? 21.540 0.245 -18.337 1.00 91.38 106 ALA A CA 1
ATOM 812 C C . ALA A 1 106 ? 20.074 -0.196 -18.185 1.00 91.38 106 ALA A C 1
ATOM 814 O O . ALA A 1 106 ? 19.541 -0.163 -17.079 1.00 91.38 106 ALA A O 1
ATOM 815 N N . GLU A 1 107 ? 19.461 -0.702 -19.259 1.00 88.50 107 GLU A N 1
ATOM 816 C CA . GLU A 1 107 ? 18.080 -1.202 -19.262 1.00 88.50 107 GLU A CA 1
ATOM 817 C C . GLU A 1 107 ? 17.889 -2.334 -18.246 1.00 88.50 107 GLU A C 1
ATOM 819 O O . GLU A 1 107 ? 16.942 -2.328 -17.461 1.00 88.50 107 GLU A O 1
ATOM 824 N N . LYS A 1 108 ? 18.821 -3.292 -18.193 1.00 88.88 108 LYS A N 1
ATOM 825 C CA . LYS A 1 108 ? 18.776 -4.385 -17.216 1.00 88.88 108 LYS A CA 1
ATOM 826 C C . LYS A 1 108 ? 18.764 -3.863 -15.776 1.00 88.88 108 LYS A C 1
ATOM 828 O O . LYS A 1 108 ? 17.987 -4.360 -14.962 1.00 88.88 108 LYS A O 1
ATOM 833 N N . LEU A 1 109 ? 19.633 -2.905 -15.452 1.00 87.44 109 LEU A N 1
ATOM 834 C CA . LEU A 1 109 ? 19.735 -2.341 -14.103 1.00 87.44 109 LEU A CA 1
ATOM 835 C C . LEU A 1 109 ? 18.526 -1.471 -13.748 1.00 87.44 109 LEU A C 1
ATOM 837 O O . LEU A 1 109 ? 18.079 -1.492 -12.603 1.00 87.44 109 LEU A O 1
ATOM 841 N N . GLU A 1 110 ? 17.960 -0.758 -14.719 1.00 85.75 110 GLU A N 1
ATOM 842 C CA . GLU A 1 110 ? 16.710 -0.011 -14.560 1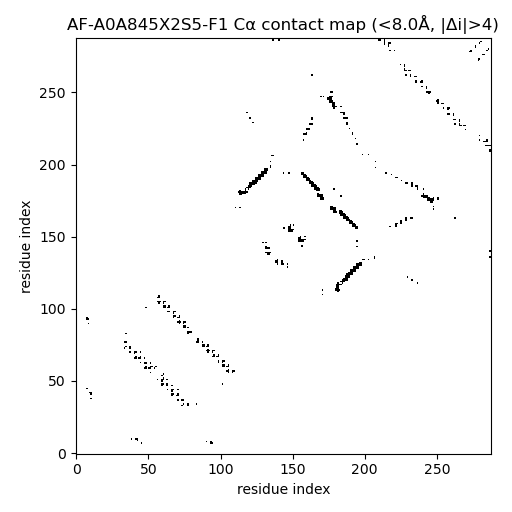.00 85.75 110 GLU A CA 1
ATOM 843 C C . GLU A 1 110 ? 15.539 -0.950 -14.242 1.00 85.75 110 GLU A C 1
ATOM 845 O O . GLU A 1 110 ? 14.840 -0.765 -13.245 1.00 85.75 110 GLU A O 1
ATOM 850 N N . VAL A 1 111 ? 15.374 -2.020 -15.025 1.00 80.88 111 VAL A N 1
ATOM 851 C CA . VAL A 1 111 ? 14.344 -3.044 -14.795 1.00 80.88 111 VAL A CA 1
ATOM 852 C C . VAL A 1 111 ? 14.539 -3.728 -13.445 1.00 80.88 111 VAL A C 1
ATOM 854 O O . VAL A 1 111 ? 13.564 -3.952 -12.728 1.00 80.88 111 VAL A O 1
ATOM 857 N N . GLN A 1 112 ? 15.779 -4.035 -13.058 1.00 82.62 112 GLN A N 1
ATOM 858 C CA . GLN A 1 112 ? 16.071 -4.594 -11.739 1.00 82.62 112 GLN A CA 1
ATOM 859 C C . GLN A 1 112 ? 15.636 -3.633 -10.624 1.00 82.62 112 GLN A C 1
ATOM 861 O O . GLN A 1 112 ? 14.886 -4.026 -9.734 1.00 82.62 112 GLN A O 1
ATOM 866 N N . ALA A 1 113 ? 16.030 -2.360 -10.698 1.00 80.06 113 ALA A N 1
ATOM 867 C CA . ALA A 1 113 ? 15.659 -1.366 -9.695 1.00 80.06 113 ALA A CA 1
ATOM 868 C C . ALA A 1 113 ? 14.136 -1.176 -9.585 1.00 80.06 113 ALA A C 1
ATOM 870 O O . ALA A 1 113 ? 13.633 -0.901 -8.496 1.00 80.06 113 ALA A O 1
ATOM 871 N N . LEU A 1 114 ? 13.407 -1.328 -10.696 1.00 78.62 114 LEU A N 1
ATOM 872 C CA . LEU A 1 114 ? 11.949 -1.205 -10.756 1.00 78.62 114 LEU A CA 1
ATOM 873 C C . LEU A 1 114 ? 11.207 -2.453 -10.255 1.00 78.62 114 LEU A C 1
ATOM 875 O O . LEU A 1 114 ? 10.075 -2.348 -9.786 1.00 78.62 114 LEU A O 1
ATOM 879 N N . THR A 1 115 ? 11.837 -3.625 -10.320 1.00 77.50 115 THR A N 1
ATOM 880 C CA . THR A 1 115 ? 11.248 -4.909 -9.903 1.00 77.50 115 THR A CA 1
ATOM 881 C C . THR A 1 115 ? 11.589 -5.295 -8.464 1.00 77.50 115 THR A C 1
ATOM 883 O O . THR A 1 115 ? 10.885 -6.122 -7.880 1.00 77.50 115 THR A O 1
ATOM 886 N N . GLU A 1 116 ? 12.606 -4.677 -7.856 1.00 76.75 116 GLU A N 1
ATOM 887 C CA . GLU A 1 116 ? 12.924 -4.875 -6.443 1.00 76.75 116 GLU A CA 1
ATOM 888 C C . GLU A 1 116 ? 11.806 -4.314 -5.538 1.00 76.75 116 GLU A C 1
ATOM 890 O O . GLU A 1 116 ? 11.474 -3.128 -5.616 1.00 76.75 116 GLU A O 1
ATOM 895 N N . PRO A 1 117 ? 11.199 -5.135 -4.659 1.00 67.56 117 PRO A N 1
ATOM 896 C CA . PRO A 1 117 ? 10.145 -4.665 -3.773 1.00 67.56 117 PRO A CA 1
ATOM 897 C C . PRO A 1 117 ? 10.708 -3.644 -2.785 1.00 67.56 117 PRO A C 1
ATOM 899 O O . PRO A 1 117 ? 11.586 -3.963 -1.980 1.00 67.56 117 PRO A O 1
ATOM 902 N N . ARG A 1 118 ? 10.151 -2.432 -2.776 1.00 67.12 118 ARG A N 1
ATOM 903 C CA . ARG A 1 118 ? 10.334 -1.504 -1.661 1.00 67.12 118 ARG A CA 1
ATOM 904 C C . ARG A 1 118 ? 9.035 -1.491 -0.867 1.00 67.12 118 ARG A C 1
ATOM 906 O O . ARG A 1 118 ? 8.073 -0.894 -1.336 1.00 67.12 118 ARG A O 1
ATOM 913 N N . PRO A 1 119 ? 8.959 -2.151 0.300 1.00 60.03 119 PRO A N 1
ATOM 914 C CA . PRO A 1 119 ? 7.742 -2.109 1.094 1.00 60.03 119 PRO A CA 1
ATOM 915 C C . PRO A 1 119 ? 7.473 -0.655 1.495 1.00 60.03 119 PRO A C 1
ATOM 917 O O . PRO A 1 119 ? 8.212 -0.067 2.285 1.00 60.03 119 PRO A O 1
ATOM 920 N N . SER A 1 120 ? 6.435 -0.064 0.906 1.00 64.75 120 SER A N 1
ATOM 921 C CA . SER A 1 120 ? 5.915 1.243 1.284 1.00 64.75 120 SER A CA 1
ATOM 922 C C . SER A 1 120 ? 4.462 1.065 1.687 1.00 64.75 120 SER A C 1
ATOM 924 O O . SER A 1 120 ? 3.534 1.227 0.899 1.00 64.75 120 SER A O 1
ATOM 926 N N . THR A 1 121 ? 4.292 0.662 2.942 1.00 74.62 121 THR A N 1
ATOM 927 C CA . THR A 1 121 ? 2.996 0.642 3.608 1.00 74.62 121 THR A CA 1
ATOM 928 C C . THR A 1 121 ? 2.954 1.786 4.603 1.00 74.62 121 THR A C 1
ATOM 930 O O . THR A 1 121 ? 3.884 1.952 5.396 1.00 74.62 121 THR A O 1
ATOM 933 N N . SER A 1 122 ? 1.883 2.573 4.577 1.00 84.56 122 SER A N 1
ATOM 934 C CA . SER A 1 122 ? 1.633 3.591 5.597 1.00 84.56 122 SER A CA 1
ATOM 935 C C . SER A 1 122 ? 0.261 3.395 6.220 1.00 84.56 122 SER A C 1
ATOM 937 O O . SER A 1 122 ? -0.714 3.126 5.517 1.00 84.56 122 SER A O 1
ATOM 939 N N . ASP A 1 123 ? 0.213 3.552 7.541 1.00 92.06 123 ASP A N 1
ATOM 940 C CA . ASP A 1 123 ? -1.001 3.413 8.332 1.00 92.06 123 ASP A CA 1
ATOM 941 C C . ASP A 1 123 ? -1.401 4.769 8.896 1.00 92.06 123 ASP A C 1
ATOM 943 O O . ASP A 1 123 ? -0.745 5.321 9.780 1.00 92.06 123 ASP A O 1
ATOM 947 N N . ASN A 1 124 ? -2.519 5.284 8.405 1.00 95.38 124 ASN A N 1
ATOM 948 C CA . ASN A 1 124 ? -3.104 6.535 8.859 1.00 95.38 124 ASN A CA 1
ATOM 949 C C . ASN A 1 124 ? -4.341 6.227 9.706 1.00 95.38 124 ASN A C 1
ATOM 951 O O . ASN A 1 124 ? -5.470 6.309 9.222 1.00 95.38 124 ASN A O 1
ATOM 955 N N . ILE A 1 125 ? -4.128 5.818 10.960 1.00 96.94 125 ILE A N 1
ATOM 956 C CA . ILE A 1 125 ? -5.216 5.461 11.882 1.00 96.94 125 ILE A CA 1
ATOM 957 C C . ILE A 1 125 ? -5.533 6.642 12.792 1.00 96.94 125 ILE A C 1
ATOM 959 O O . ILE A 1 125 ? -4.690 7.092 13.570 1.00 96.94 125 ILE A O 1
ATOM 963 N N . LYS A 1 126 ? -6.766 7.134 12.708 1.00 97.44 126 LYS A N 1
ATOM 964 C CA . LYS A 1 126 ? -7.270 8.212 13.552 1.00 97.44 126 LYS A CA 1
ATOM 965 C C . LYS A 1 126 ? -8.112 7.641 14.686 1.00 97.44 126 LYS A C 1
ATOM 967 O O . LYS A 1 126 ? -9.076 6.928 14.440 1.00 97.44 126 LYS A O 1
ATOM 972 N N . LEU A 1 127 ? -7.794 8.021 15.918 1.00 96.12 127 LEU A N 1
ATOM 973 C CA . LEU A 1 127 ? -8.667 7.798 17.064 1.00 96.12 127 LEU A CA 1
ATOM 974 C C . LEU A 1 127 ? -9.445 9.081 17.366 1.00 96.12 127 LEU A C 1
ATOM 976 O O . LEU A 1 127 ? -8.845 10.133 17.578 1.00 96.12 127 LEU A O 1
ATOM 980 N N . THR A 1 128 ? -10.768 8.985 17.394 1.00 94.88 128 THR A N 1
ATOM 981 C CA . THR A 1 128 ? -11.669 10.056 17.823 1.00 94.88 128 THR A CA 1
ATOM 982 C C . THR A 1 128 ? -12.414 9.593 19.071 1.00 94.88 128 THR A C 1
ATOM 984 O O . THR A 1 128 ? -12.841 8.444 19.151 1.00 94.88 128 THR A O 1
ATOM 987 N N . THR A 1 129 ? -12.600 10.474 20.047 1.00 95.31 129 THR A N 1
ATOM 988 C CA . THR A 1 129 ? -13.392 10.167 21.241 1.00 95.31 129 THR A CA 1
ATOM 989 C C . THR A 1 129 ? -14.623 11.054 21.341 1.00 95.31 129 THR A C 1
ATOM 991 O O . THR A 1 129 ? -14.649 12.175 20.826 1.00 95.31 129 THR A O 1
ATOM 994 N N . TYR A 1 130 ? -15.663 10.550 22.004 1.00 94.56 130 TYR A N 1
ATOM 995 C CA . TYR A 1 130 ? -16.780 11.369 22.465 1.00 94.56 130 TYR A CA 1
ATOM 996 C C . TYR A 1 130 ? -16.869 11.312 23.989 1.00 94.56 130 TYR A C 1
ATOM 998 O O . TYR A 1 130 ? -16.855 10.244 24.599 1.00 94.56 130 TYR A O 1
ATOM 1006 N N . VAL A 1 131 ? -16.958 12.488 24.611 1.00 95.00 131 VAL A N 1
ATOM 1007 C CA . VAL A 1 131 ? -16.950 12.603 26.071 1.00 95.00 131 VAL A CA 1
ATOM 1008 C C . VAL A 1 131 ? -18.255 12.068 26.649 1.00 95.00 131 VAL A C 1
ATOM 1010 O O . VAL A 1 131 ? -19.342 12.495 26.247 1.00 95.00 131 VAL A O 1
ATOM 1013 N N . VAL A 1 132 ? -18.138 11.193 27.638 1.00 95.50 132 VAL A N 1
ATOM 1014 C CA . VAL A 1 132 ? -19.218 10.627 28.442 1.00 95.50 132 VAL A CA 1
ATOM 1015 C C . VAL A 1 132 ? -19.178 11.234 29.843 1.00 95.50 132 VAL A C 1
ATOM 1017 O O . VAL A 1 132 ? -18.113 11.509 30.388 1.00 95.50 132 VAL A O 1
ATOM 1020 N N . THR A 1 133 ? -20.345 11.471 30.433 1.00 93.19 133 THR A N 1
ATOM 1021 C CA . THR A 1 133 ? -20.515 12.098 31.750 1.00 93.19 133 THR A CA 1
ATOM 1022 C C . THR A 1 133 ? -21.396 11.248 32.658 1.00 93.19 133 THR A C 1
ATOM 1024 O O . THR A 1 133 ? -22.326 10.596 32.192 1.00 93.19 133 THR A O 1
ATOM 1027 N N . GLY A 1 134 ? -21.124 11.287 33.961 1.00 92.38 134 GLY A N 1
ATOM 1028 C CA . GLY A 1 134 ? -21.877 10.558 34.978 1.00 92.38 134 GLY A CA 1
ATOM 1029 C C . GLY A 1 134 ? -21.019 10.260 36.203 1.00 92.38 134 GLY A C 1
ATOM 1030 O O . GLY A 1 134 ? -19.789 10.271 36.134 1.00 92.38 134 GLY A O 1
ATOM 1031 N N . THR A 1 135 ? -21.680 10.013 37.328 1.00 91.94 135 THR A N 1
ATOM 1032 C CA . THR A 1 135 ? -21.066 9.624 38.609 1.00 91.94 135 THR A CA 1
ATOM 1033 C C . THR A 1 135 ? -21.463 8.214 39.043 1.00 91.94 135 THR A C 1
ATOM 1035 O O . THR A 1 135 ? -20.834 7.640 39.929 1.00 91.94 135 THR A O 1
ATOM 1038 N N . THR A 1 136 ? -22.468 7.627 38.386 1.00 93.94 136 THR A N 1
ATOM 1039 C CA . THR A 1 136 ? -22.887 6.232 38.554 1.00 93.94 136 THR A CA 1
ATOM 1040 C C . THR A 1 136 ? -22.823 5.476 37.226 1.00 93.94 136 THR A C 1
ATOM 1042 O O . THR A 1 136 ? -22.891 6.078 36.154 1.00 93.94 136 THR A O 1
ATOM 1045 N N . ALA A 1 137 ? -22.749 4.141 37.276 1.00 95.50 137 ALA A N 1
ATOM 1046 C CA . ALA A 1 137 ? -22.750 3.313 36.065 1.00 95.50 137 ALA A CA 1
ATOM 1047 C C . ALA A 1 137 ? -23.981 3.573 35.176 1.00 95.50 137 ALA A C 1
ATOM 1049 O O . ALA A 1 137 ? -23.847 3.692 33.963 1.00 95.50 137 ALA A O 1
ATOM 1050 N N . ALA A 1 138 ? -25.163 3.733 35.782 1.00 95.75 138 ALA A N 1
ATOM 1051 C CA . ALA A 1 138 ? -26.405 3.990 35.055 1.00 95.75 138 ALA A CA 1
ATOM 1052 C C . ALA A 1 138 ? -26.413 5.359 34.354 1.00 95.75 138 ALA A C 1
ATOM 1054 O O . ALA A 1 138 ? -26.915 5.473 33.238 1.00 95.75 138 ALA A O 1
ATOM 1055 N N . GLU A 1 139 ? -25.841 6.394 34.978 1.00 95.19 139 GLU A N 1
ATOM 1056 C CA . GLU A 1 139 ? -25.702 7.719 34.358 1.00 95.19 139 GLU A CA 1
ATOM 1057 C C . GLU A 1 139 ? -24.754 7.676 33.158 1.00 95.19 139 GLU A C 1
ATOM 1059 O O . GLU A 1 139 ? -25.111 8.155 32.082 1.00 95.19 139 GLU A O 1
ATOM 1064 N N . ILE A 1 140 ? -23.588 7.040 33.326 1.00 96.38 140 ILE A N 1
ATOM 1065 C CA . ILE A 1 140 ? -22.597 6.860 32.255 1.00 96.38 140 ILE A CA 1
ATOM 1066 C C . ILE A 1 140 ? -23.230 6.096 31.087 1.00 96.38 140 ILE A C 1
ATOM 1068 O O . ILE A 1 140 ? -23.098 6.498 29.932 1.00 96.38 140 ILE A O 1
ATOM 1072 N N . ARG A 1 141 ? -23.992 5.037 31.372 1.00 96.44 141 ARG A N 1
ATOM 1073 C CA . ARG A 1 141 ? -24.709 4.274 30.349 1.00 96.44 141 ARG A CA 1
ATOM 1074 C C . ARG A 1 141 ? -25.765 5.064 29.615 1.00 96.44 141 ARG A C 1
ATOM 1076 O O . ARG A 1 141 ? -25.852 4.989 28.393 1.00 96.44 141 ARG A O 1
ATOM 1083 N N . ALA A 1 142 ? -26.592 5.799 30.350 1.00 95.31 142 ALA A N 1
ATOM 1084 C CA . ALA A 1 142 ? -27.627 6.630 29.756 1.00 95.31 142 ALA A CA 1
ATOM 1085 C C . ALA A 1 142 ? -27.014 7.705 28.845 1.00 95.31 142 ALA A C 1
ATOM 1087 O O . ALA A 1 142 ? -27.595 8.055 27.817 1.00 95.31 142 ALA A O 1
ATOM 1088 N N . ASP A 1 143 ? -25.836 8.218 29.202 1.00 95.25 143 ASP A N 1
ATOM 1089 C CA . ASP A 1 143 ? -25.100 9.173 28.384 1.00 95.25 143 ASP A CA 1
ATOM 1090 C C . ASP A 1 143 ? -24.466 8.520 27.143 1.00 95.25 143 ASP A C 1
ATOM 1092 O O . ASP A 1 143 ? -24.597 9.082 26.056 1.00 95.25 143 ASP A O 1
ATOM 1096 N N . ILE A 1 144 ? -23.907 7.306 27.254 1.00 95.31 144 ILE A N 1
ATOM 1097 C CA . ILE A 1 144 ? -23.462 6.514 26.090 1.00 95.31 144 ILE A CA 1
ATOM 1098 C C . ILE A 1 144 ? -24.627 6.237 25.151 1.00 95.31 144 ILE A C 1
ATOM 1100 O O . ILE A 1 144 ? -24.553 6.596 23.986 1.00 95.31 144 ILE A O 1
ATOM 1104 N N . ASN A 1 145 ? -25.749 5.710 25.638 1.00 93.75 145 ASN A N 1
ATOM 1105 C CA . ASN A 1 145 ? -26.911 5.394 24.800 1.00 93.75 145 ASN A CA 1
ATOM 1106 C C . ASN A 1 145 ? -27.464 6.605 24.029 1.00 93.75 145 ASN A C 1
ATOM 1108 O O . ASN A 1 145 ? -28.079 6.432 22.979 1.00 93.75 145 ASN A O 1
ATOM 1112 N N . ARG A 1 146 ? -27.251 7.823 24.542 1.00 92.25 146 ARG A N 1
ATOM 1113 C CA . ARG A 1 146 ? -27.654 9.082 23.901 1.00 92.25 146 ARG A CA 1
ATOM 1114 C C . ARG A 1 146 ? -26.623 9.617 22.900 1.00 92.25 146 ARG A C 1
ATOM 1116 O O . ARG A 1 146 ? -27.009 10.375 22.016 1.00 92.25 146 ARG A O 1
ATOM 1123 N N . LYS A 1 147 ? -25.340 9.285 23.067 1.00 91.31 147 LYS A N 1
ATOM 1124 C CA . LYS A 1 147 ? -24.216 9.811 22.266 1.00 91.31 147 LYS A CA 1
ATOM 1125 C C . LYS A 1 147 ? -23.610 8.795 21.301 1.00 91.31 147 LYS A C 1
ATOM 1127 O O . LYS A 1 147 ? -22.875 9.201 20.403 1.00 91.31 147 LYS A O 1
ATOM 1132 N N . ARG A 1 148 ? -23.885 7.507 21.510 1.00 86.88 148 ARG A N 1
ATOM 1133 C CA . ARG A 1 148 ? -23.410 6.400 20.685 1.00 86.88 148 ARG A CA 1
ATOM 1134 C C . ARG A 1 148 ? -23.792 6.626 19.229 1.00 86.88 148 ARG A C 1
ATOM 1136 O O . ARG A 1 148 ? -24.800 7.263 18.924 1.00 86.88 148 ARG A O 1
ATOM 1143 N N . ILE A 1 149 ? -22.945 6.132 18.344 1.00 76.25 149 ILE A N 1
ATOM 1144 C CA . ILE A 1 149 ? -22.967 6.504 16.935 1.00 76.25 149 ILE A CA 1
ATOM 1145 C C . ILE A 1 149 ? -23.903 5.566 16.195 1.00 76.25 149 ILE A C 1
ATOM 1147 O O . ILE A 1 149 ? -23.805 4.351 16.354 1.00 76.25 149 ILE A O 1
ATOM 1151 N N . ASP A 1 150 ? -24.760 6.132 15.350 1.00 75.12 150 ASP A N 1
ATOM 1152 C CA . ASP A 1 150 ? -25.519 5.358 14.376 1.00 75.12 150 ASP A CA 1
ATOM 1153 C C . ASP A 1 150 ? -24.607 5.001 13.196 1.00 75.12 150 ASP A C 1
ATOM 1155 O O . ASP A 1 150 ? -24.321 5.830 12.328 1.00 75.12 150 ASP A O 1
ATOM 1159 N N . ALA A 1 151 ? -24.149 3.752 13.159 1.00 63.19 151 ALA A N 1
ATOM 1160 C CA . ALA A 1 151 ? -23.421 3.169 12.042 1.00 63.19 151 ALA A CA 1
ATOM 1161 C C . ALA A 1 151 ? -24.302 2.106 11.370 1.00 63.19 151 ALA A C 1
ATOM 1163 O O . ALA A 1 151 ? -24.760 1.158 12.000 1.00 63.19 151 ALA A O 1
ATOM 1164 N N . ILE A 1 152 ? -24.565 2.261 10.067 1.00 60.94 152 ILE A N 1
ATOM 1165 C CA . ILE A 1 152 ? -25.308 1.266 9.263 1.00 60.94 152 ILE A CA 1
ATOM 1166 C C . ILE A 1 152 ? -26.722 0.986 9.838 1.00 60.94 152 ILE A C 1
ATOM 1168 O O . ILE A 1 152 ? -27.248 -0.122 9.779 1.00 60.94 152 ILE A O 1
ATOM 1172 N N . GLY A 1 153 ? -27.367 2.009 10.412 1.00 64.56 153 GLY A N 1
ATOM 1173 C CA . GLY A 1 153 ? -28.717 1.893 10.982 1.00 64.56 153 GLY A CA 1
ATOM 1174 C C . GLY A 1 153 ? -28.788 1.161 12.328 1.00 64.56 153 GLY A C 1
ATOM 1175 O O . GLY A 1 153 ? -29.890 0.874 12.794 1.00 64.56 153 GLY A O 1
ATOM 1176 N N . GLN A 1 154 ? -27.643 0.874 12.951 1.00 72.62 154 GLN A N 1
ATOM 1177 C CA . GLN A 1 154 ? -27.533 0.364 14.315 1.00 72.62 154 GLN A CA 1
ATOM 1178 C C . GLN A 1 154 ? -26.647 1.293 15.144 1.00 72.62 154 GLN A C 1
ATOM 1180 O O . GLN A 1 154 ? -25.742 1.937 14.617 1.00 72.62 154 GLN A O 1
ATOM 1185 N N . SER A 1 155 ? -26.921 1.386 16.442 1.00 83.69 155 SER A N 1
ATOM 1186 C CA . SER A 1 155 ? -26.154 2.253 17.331 1.00 83.69 155 SER A CA 1
ATOM 1187 C C . SER A 1 155 ? -25.150 1.436 18.143 1.00 83.69 155 SER A C 1
ATOM 1189 O O . SER A 1 155 ? -25.564 0.580 18.929 1.00 83.69 155 SER A O 1
ATOM 1191 N N . PHE A 1 156 ? -23.862 1.749 18.011 1.00 89.56 156 PHE A N 1
ATOM 1192 C CA . PHE A 1 156 ? -22.775 1.058 18.712 1.00 89.56 156 PHE A CA 1
ATOM 1193 C C . PHE A 1 156 ? -22.009 2.004 19.627 1.00 89.56 156 PHE A C 1
ATOM 1195 O O . PHE A 1 156 ? -21.847 3.192 19.330 1.00 89.56 156 PHE A O 1
ATOM 1202 N N . ASP A 1 157 ? -21.530 1.470 20.749 1.00 94.00 157 ASP A N 1
ATOM 1203 C CA . ASP A 1 157 ? -20.775 2.252 21.723 1.00 94.00 157 ASP A CA 1
ATOM 1204 C C . ASP A 1 157 ? -19.433 2.720 21.144 1.00 94.00 157 ASP A C 1
ATOM 1206 O O . ASP A 1 157 ? -19.020 3.850 21.400 1.00 94.00 157 ASP A O 1
ATOM 1210 N N . ALA A 1 158 ? -18.783 1.896 20.327 1.00 94.25 158 ALA A N 1
ATOM 1211 C CA . ALA A 1 158 ? -17.646 2.275 19.503 1.00 94.25 158 ALA A CA 1
ATOM 1212 C C . ALA A 1 158 ? -17.817 1.726 18.083 1.00 94.25 158 ALA A C 1
ATOM 1214 O O . ALA A 1 158 ? -18.741 0.962 17.810 1.00 94.25 158 ALA A O 1
ATOM 1215 N N . TYR A 1 159 ? -16.986 2.216 17.170 1.00 92.12 159 TYR A N 1
ATOM 1216 C CA . TYR A 1 159 ? -16.984 1.775 15.785 1.00 92.12 159 TYR A CA 1
ATOM 1217 C C . TYR A 1 159 ? -15.626 2.033 15.136 1.00 92.12 159 TYR A C 1
ATOM 1219 O O . TYR A 1 159 ? -15.073 3.135 15.255 1.00 92.12 159 TYR A O 1
ATOM 1227 N N . ALA A 1 160 ? -15.149 1.052 14.379 1.00 94.81 160 ALA A N 1
ATOM 1228 C CA . ALA A 1 160 ? -13.987 1.142 13.519 1.00 94.81 160 ALA A CA 1
ATOM 1229 C C . ALA A 1 160 ? -14.379 1.050 12.041 1.00 94.81 160 ALA A C 1
ATOM 1231 O O . ALA A 1 160 ? -15.229 0.267 11.624 1.00 94.81 160 ALA A O 1
ATOM 1232 N N . ARG A 1 161 ? -13.699 1.836 11.208 1.00 95.31 161 ARG A N 1
ATOM 1233 C CA . ARG A 1 161 ? -13.716 1.681 9.749 1.00 95.31 161 ARG A CA 1
ATOM 1234 C C . ARG A 1 161 ? -12.324 1.812 9.184 1.00 95.31 161 ARG A C 1
ATOM 1236 O O . ARG A 1 161 ? -11.507 2.575 9.696 1.00 95.31 161 ARG A O 1
ATOM 1243 N N . TRP A 1 162 ? -12.097 1.147 8.066 1.00 97.81 162 TRP A N 1
ATOM 1244 C CA . TRP A 1 162 ? -10.854 1.235 7.323 1.00 97.81 162 TRP A CA 1
ATOM 1245 C C . TRP A 1 162 ? -11.117 1.227 5.818 1.00 97.81 162 TRP A C 1
ATOM 1247 O O . TRP A 1 162 ? -12.180 0.827 5.348 1.00 97.81 162 TRP A O 1
ATOM 1257 N N . TRP A 1 163 ? -10.147 1.725 5.061 1.00 96.75 163 TRP A N 1
ATOM 1258 C CA . TRP A 1 163 ? -10.086 1.605 3.610 1.00 96.75 163 TRP A CA 1
ATOM 1259 C C . TRP A 1 163 ? -8.625 1.574 3.176 1.00 96.75 163 TRP A C 1
ATOM 1261 O O . TRP A 1 163 ? -7.756 2.186 3.805 1.00 96.75 163 TRP A O 1
ATOM 1271 N N . VAL A 1 164 ? -8.362 0.868 2.082 1.00 97.88 164 VAL A N 1
ATOM 1272 C CA . VAL A 1 164 ? -7.026 0.741 1.502 1.00 97.88 164 VAL A CA 1
ATOM 1273 C C . VAL A 1 164 ? -7.017 1.412 0.138 1.00 97.88 164 VAL A C 1
ATOM 1275 O O . VAL A 1 164 ? -7.991 1.341 -0.604 1.00 97.88 164 VAL A O 1
ATOM 1278 N N . ARG A 1 165 ? -5.927 2.110 -0.177 1.00 96.56 165 ARG A N 1
ATOM 1279 C CA . ARG A 1 165 ? -5.682 2.692 -1.501 1.00 96.56 165 ARG A CA 1
ATOM 1280 C C . ARG A 1 165 ? -4.316 2.259 -1.993 1.00 96.56 165 ARG A C 1
ATOM 1282 O O . ARG A 1 165 ? -3.371 2.246 -1.208 1.00 96.56 165 ARG A O 1
ATOM 1289 N N . TRP A 1 166 ? -4.194 1.983 -3.281 1.00 96.56 166 TRP A N 1
ATOM 1290 C CA . TRP A 1 166 ? -2.917 1.689 -3.925 1.00 96.56 166 TRP A CA 1
ATOM 1291 C C . TRP A 1 166 ? -2.667 2.635 -5.094 1.00 96.56 166 TRP A C 1
ATOM 1293 O O . TRP A 1 166 ? -3.590 3.202 -5.674 1.00 96.56 166 TRP A O 1
ATOM 1303 N N . ASN A 1 167 ? -1.395 2.836 -5.410 1.00 95.31 167 ASN A N 1
ATOM 1304 C CA . ASN A 1 167 ? -0.943 3.443 -6.654 1.00 95.31 167 ASN A CA 1
ATOM 1305 C C . ASN A 1 167 ? 0.411 2.848 -7.041 1.00 95.31 167 ASN A C 1
ATOM 1307 O O . ASN A 1 167 ? 1.139 2.351 -6.179 1.00 95.31 167 ASN A O 1
ATOM 1311 N N . TYR A 1 168 ? 0.715 2.874 -8.333 1.00 94.88 168 TYR A N 1
ATOM 1312 C CA . TYR A 1 168 ? 1.925 2.292 -8.894 1.00 94.88 168 TYR A CA 1
ATOM 1313 C C . TYR A 1 168 ? 2.228 2.888 -10.275 1.00 94.88 168 TYR A C 1
ATOM 1315 O O . TYR A 1 168 ? 1.397 3.562 -10.884 1.00 94.88 168 TYR A O 1
ATOM 1323 N N . GLN A 1 169 ? 3.435 2.627 -10.764 1.00 93.19 169 GLN A N 1
ATOM 1324 C CA . GLN A 1 169 ? 3.871 2.874 -12.133 1.00 93.19 169 GLN A CA 1
ATOM 1325 C C . GLN A 1 169 ? 3.940 1.561 -12.921 1.00 93.19 169 GLN A C 1
ATOM 1327 O O . GLN A 1 169 ? 4.028 0.467 -12.357 1.00 93.19 169 GLN A O 1
ATOM 1332 N N . TYR A 1 170 ? 3.927 1.691 -14.245 1.00 91.75 170 TYR A N 1
ATOM 1333 C CA . TYR A 1 170 ? 4.001 0.575 -15.178 1.00 91.75 170 TYR A CA 1
ATOM 1334 C C . TYR A 1 170 ? 5.433 0.298 -15.635 1.00 91.75 170 TYR A C 1
ATOM 1336 O O . TYR A 1 170 ? 6.210 1.217 -15.891 1.00 91.75 170 TYR A O 1
ATOM 1344 N N . LEU A 1 171 ? 5.727 -0.980 -15.846 1.00 88.38 171 LEU A N 1
ATOM 1345 C CA . LEU A 1 171 ? 6.835 -1.468 -16.656 1.00 88.38 171 LEU A CA 1
ATOM 1346 C C . LEU A 1 171 ? 6.264 -2.041 -17.950 1.00 88.38 171 LEU A C 1
ATOM 1348 O O . LEU A 1 171 ? 5.620 -3.089 -17.924 1.00 88.38 171 LEU A O 1
ATOM 1352 N N . SER A 1 172 ? 6.508 -1.366 -19.072 1.00 87.62 172 SER A N 1
ATOM 1353 C CA . SER A 1 172 ? 6.075 -1.818 -20.397 1.00 87.62 172 SER A CA 1
ATOM 1354 C C . SER A 1 172 ? 7.270 -2.309 -21.209 1.00 87.62 172 SER A C 1
ATOM 1356 O O . SER A 1 172 ? 8.227 -1.566 -21.422 1.00 87.62 172 SER A O 1
ATOM 1358 N N . GLN A 1 173 ? 7.218 -3.564 -21.656 1.00 80.88 173 GLN A N 1
ATOM 1359 C CA . GLN A 1 173 ? 8.239 -4.200 -22.489 1.00 80.88 173 GLN A CA 1
ATOM 1360 C C . GLN A 1 173 ? 7.566 -4.925 -23.656 1.00 80.88 173 GLN A C 1
ATOM 1362 O O . GLN A 1 173 ? 7.046 -6.034 -23.519 1.00 80.88 173 GLN A O 1
ATOM 1367 N N . GLY A 1 174 ? 7.562 -4.293 -24.832 1.00 82.19 174 GLY A N 1
ATOM 1368 C CA . GLY A 1 174 ? 6.927 -4.851 -26.026 1.00 82.19 174 GLY A CA 1
ATOM 1369 C C . GLY A 1 174 ? 5.422 -5.065 -25.832 1.00 82.19 174 GLY A C 1
ATOM 1370 O O . GLY A 1 174 ? 4.678 -4.105 -25.669 1.00 82.19 174 GLY A O 1
ATOM 1371 N N . SER A 1 175 ? 4.976 -6.323 -25.871 1.00 86.75 175 SER A N 1
ATOM 1372 C CA . SER A 1 175 ? 3.571 -6.725 -25.689 1.00 86.75 175 SER A CA 1
ATOM 1373 C C . SER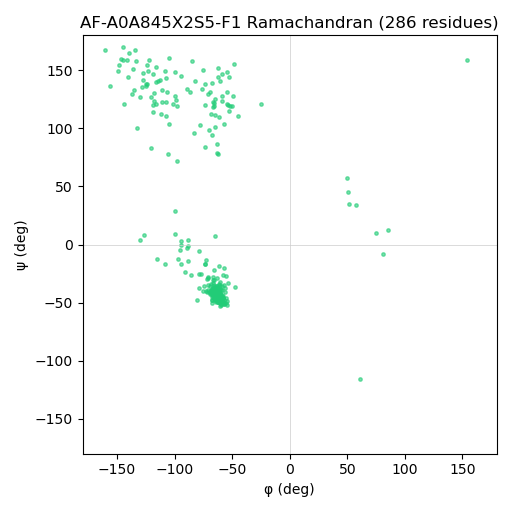 A 1 175 ? 3.268 -7.237 -24.274 1.00 86.75 175 SER A C 1
ATOM 1375 O O . SER A 1 175 ? 2.438 -8.131 -24.109 1.00 86.75 175 SER A O 1
ATOM 1377 N N . SER A 1 176 ? 4.007 -6.756 -23.276 1.00 90.62 176 SER A N 1
ATOM 1378 C CA . SER A 1 176 ? 3.846 -7.123 -21.872 1.00 90.62 176 SER A CA 1
ATOM 1379 C C . SER A 1 176 ? 3.896 -5.872 -21.007 1.00 90.62 176 SER A C 1
ATOM 1381 O O . SER A 1 176 ? 4.803 -5.053 -21.148 1.00 90.62 176 SER A O 1
ATOM 1383 N N . CYS A 1 177 ? 2.947 -5.752 -20.086 1.00 94.62 177 CYS A N 1
ATOM 1384 C CA . CYS A 1 177 ? 2.919 -4.735 -19.050 1.00 94.62 177 CYS A CA 1
ATOM 1385 C C . CYS A 1 177 ? 2.819 -5.402 -17.675 1.00 94.62 177 CYS A C 1
ATOM 1387 O O . CYS A 1 177 ? 2.044 -6.342 -17.488 1.00 94.62 177 CYS A O 1
ATOM 1389 N N . GLN A 1 178 ? 3.608 -4.913 -16.725 1.00 94.31 178 GLN A N 1
ATOM 1390 C CA . GLN A 1 178 ? 3.634 -5.360 -15.331 1.00 94.31 178 GLN A CA 1
ATOM 1391 C C . GLN A 1 178 ? 3.769 -4.152 -14.395 1.00 94.31 178 GLN A C 1
ATOM 1393 O O . GLN A 1 178 ? 4.113 -3.051 -14.833 1.00 94.31 178 GLN A O 1
ATOM 1398 N N . ILE A 1 179 ? 3.501 -4.343 -13.106 1.00 93.62 179 ILE A N 1
ATOM 1399 C CA . ILE A 1 179 ? 3.675 -3.290 -12.100 1.00 93.62 179 ILE A CA 1
ATOM 1400 C C . ILE A 1 179 ? 5.168 -3.136 -11.778 1.00 93.62 179 ILE A C 1
ATOM 1402 O O . ILE A 1 179 ? 5.862 -4.125 -11.549 1.00 93.62 179 ILE A O 1
ATOM 1406 N N . ALA A 1 180 ? 5.671 -1.898 -11.730 1.00 91.62 180 ALA A N 1
ATOM 1407 C CA . ALA A 1 180 ? 6.979 -1.613 -11.140 1.00 91.62 180 ALA A CA 1
ATOM 1408 C C . ALA A 1 180 ? 6.887 -1.808 -9.618 1.00 91.62 180 ALA A C 1
ATOM 1410 O O . ALA A 1 180 ? 6.408 -0.920 -8.908 1.00 91.62 180 ALA A O 1
ATOM 1411 N N . SER A 1 181 ? 7.318 -2.963 -9.107 1.00 89.06 181 SER A N 1
ATOM 1412 C CA . SER A 1 181 ? 7.263 -3.332 -7.683 1.00 89.06 181 SER A CA 1
ATOM 1413 C C . SER A 1 181 ? 7.779 -2.249 -6.734 1.00 89.06 181 SER A C 1
ATOM 1415 O O . SER A 1 181 ? 7.229 -2.073 -5.649 1.00 89.06 181 SER A O 1
ATOM 1417 N N . ASN A 1 182 ? 8.822 -1.510 -7.120 1.00 87.06 182 ASN A N 1
ATOM 1418 C CA . ASN A 1 182 ? 9.415 -0.462 -6.284 1.00 87.06 182 ASN A CA 1
ATOM 1419 C C . ASN A 1 182 ? 8.555 0.814 -6.173 1.00 87.06 182 ASN A C 1
ATOM 1421 O O . ASN A 1 182 ? 8.795 1.643 -5.294 1.00 87.06 182 ASN A O 1
ATOM 1425 N N . SER A 1 183 ? 7.586 0.975 -7.076 1.00 90.88 183 SER A N 1
ATOM 1426 C CA . SER A 1 183 ? 6.669 2.113 -7.155 1.00 90.88 183 SER A CA 1
ATOM 1427 C C . SER A 1 183 ? 5.327 1.826 -6.485 1.00 90.88 183 SER A C 1
ATOM 1429 O O . SER A 1 183 ? 4.541 2.750 -6.284 1.00 90.88 183 SER A O 1
ATOM 1431 N N . LEU A 1 184 ? 5.058 0.557 -6.154 1.00 93.44 184 LEU A N 1
ATOM 1432 C CA . LEU A 1 184 ? 3.816 0.152 -5.517 1.00 93.44 184 LEU A CA 1
ATOM 1433 C C . LEU A 1 184 ? 3.758 0.706 -4.094 1.00 93.44 184 LEU A C 1
ATOM 1435 O O . LEU A 1 184 ? 4.489 0.267 -3.205 1.00 93.44 184 LEU A O 1
ATOM 1439 N N . ASN A 1 185 ? 2.838 1.640 -3.887 1.00 94.25 185 ASN A N 1
ATOM 1440 C CA . ASN A 1 185 ? 2.547 2.238 -2.597 1.00 94.25 185 ASN A CA 1
ATOM 1441 C C . ASN A 1 185 ? 1.117 1.889 -2.181 1.00 94.25 185 ASN A C 1
ATOM 1443 O O . ASN A 1 185 ? 0.162 2.264 -2.869 1.00 94.25 185 ASN A O 1
ATOM 1447 N N . VAL A 1 186 ? 0.975 1.227 -1.032 1.00 96.00 186 VAL A N 1
ATOM 1448 C CA . VAL A 1 186 ? -0.316 0.801 -0.477 1.00 96.00 186 VAL A CA 1
ATOM 1449 C C . VAL A 1 186 ? -0.542 1.496 0.865 1.00 96.00 186 VAL A C 1
ATOM 1451 O O . VAL A 1 186 ? 0.275 1.421 1.780 1.00 96.00 186 VAL A O 1
ATOM 1454 N N . VAL A 1 187 ? -1.653 2.215 0.991 1.00 96.50 187 VAL A N 1
ATOM 1455 C CA . VAL A 1 187 ? -1.959 3.067 2.144 1.00 96.50 187 VAL A CA 1
ATOM 1456 C C . VAL A 1 187 ? -3.220 2.574 2.825 1.00 96.50 187 VAL A C 1
ATOM 1458 O O . VAL A 1 187 ? -4.298 2.595 2.227 1.00 96.50 187 VAL A O 1
ATOM 1461 N N . LEU A 1 188 ? -3.093 2.212 4.098 1.00 97.75 188 LEU A N 1
ATOM 1462 C CA . LEU A 1 188 ? -4.222 2.000 4.986 1.00 97.75 188 LEU A CA 1
ATOM 1463 C C . LEU A 1 188 ? -4.620 3.335 5.608 1.00 97.75 188 LEU A C 1
ATOM 1465 O O . LEU A 1 188 ? -3.795 4.066 6.156 1.00 97.75 188 LEU A O 1
ATOM 1469 N N . THR A 1 189 ? -5.907 3.648 5.571 1.00 98.12 189 THR A N 1
ATOM 1470 C CA . THR A 1 189 ? -6.475 4.703 6.411 1.00 98.12 189 THR A CA 1
ATOM 1471 C C . THR A 1 189 ? -7.599 4.111 7.235 1.00 98.12 189 THR A C 1
ATOM 1473 O O . THR A 1 189 ? -8.394 3.323 6.726 1.00 98.12 189 THR A O 1
ATOM 1476 N N . GLY A 1 190 ? -7.663 4.481 8.507 1.00 97.06 190 GLY A N 1
ATOM 1477 C CA . GLY A 1 190 ? -8.689 3.991 9.410 1.00 97.06 190 GLY A CA 1
ATOM 1478 C C . GLY A 1 190 ? -9.126 5.042 10.408 1.00 97.06 190 GLY A C 1
ATOM 1479 O O . GLY A 1 190 ? -8.416 6.010 10.685 1.00 97.06 190 GLY A O 1
ATOM 1480 N N . GLU A 1 191 ? -10.314 4.844 10.951 1.00 96.31 191 GLU A N 1
ATOM 1481 C CA . GLU A 1 191 ? -10.872 5.666 12.010 1.00 96.31 191 GLU A CA 1
ATOM 1482 C C . GLU A 1 191 ? -11.525 4.767 13.049 1.00 96.31 191 GLU A C 1
ATOM 1484 O O . GLU A 1 191 ? -12.344 3.923 12.696 1.00 96.31 191 GLU A O 1
ATOM 1489 N N . ILE A 1 192 ? -11.171 4.985 14.313 1.00 96.31 192 ILE A N 1
ATOM 1490 C CA . ILE A 1 192 ? -11.847 4.421 15.478 1.00 96.31 192 ILE A CA 1
ATOM 1491 C C . ILE A 1 192 ? -12.548 5.571 16.190 1.00 96.31 192 ILE A C 1
ATOM 1493 O O . ILE A 1 192 ? -11.933 6.617 16.426 1.00 96.31 192 ILE A O 1
ATOM 1497 N N . ILE A 1 193 ? -13.814 5.379 16.550 1.00 95.25 193 ILE A N 1
ATOM 1498 C CA . ILE A 1 193 ? -14.550 6.299 17.413 1.00 95.25 193 ILE A CA 1
ATOM 1499 C C . ILE A 1 193 ? -15.016 5.554 18.657 1.00 95.25 193 ILE A C 1
ATOM 1501 O O . ILE A 1 193 ? -15.650 4.513 18.535 1.00 95.25 193 ILE A O 1
ATOM 1505 N N . MET A 1 194 ? -14.713 6.071 19.849 1.00 95.88 194 MET A N 1
ATOM 1506 C CA . MET A 1 194 ? -15.014 5.385 21.113 1.00 95.88 194 MET A CA 1
ATOM 1507 C C . MET A 1 194 ? -15.357 6.367 22.246 1.00 95.88 194 MET A C 1
ATOM 1509 O O . MET A 1 194 ? -15.015 7.551 22.155 1.00 95.88 194 MET A O 1
ATOM 1513 N N . PRO A 1 195 ? -16.036 5.926 23.318 1.00 96.50 195 PRO A N 1
ATOM 1514 C CA . PRO A 1 195 ? -16.372 6.818 24.411 1.00 96.50 195 PRO A CA 1
ATOM 1515 C C . PRO A 1 195 ? -15.147 7.118 25.278 1.00 96.50 195 PRO A C 1
ATOM 1517 O O . PRO A 1 195 ? -14.268 6.281 25.469 1.00 96.50 195 PRO A O 1
ATOM 1520 N N . GLU A 1 196 ? -15.126 8.297 25.881 1.00 96.50 196 GLU A N 1
ATOM 1521 C CA . GLU A 1 196 ? -14.107 8.701 26.846 1.00 96.50 196 GLU A CA 1
ATOM 1522 C C . GLU A 1 196 ? -14.783 9.262 28.093 1.00 96.50 196 GLU A C 1
ATOM 1524 O O . GLU A 1 196 ? -15.613 10.162 28.002 1.00 96.50 196 GLU A O 1
ATOM 1529 N N . TRP A 1 197 ? -14.441 8.733 29.265 1.00 96.81 197 TRP A N 1
ATOM 1530 C CA . TRP A 1 197 ? -14.958 9.216 30.543 1.00 96.81 197 TRP A CA 1
ATOM 1531 C C . TRP A 1 197 ? -13.799 9.713 31.398 1.00 96.81 197 TRP A C 1
ATOM 1533 O O . TRP A 1 197 ? -12.952 8.926 31.826 1.00 96.81 197 TRP A O 1
ATOM 1543 N N . ASP A 1 198 ? -13.785 11.021 31.646 1.00 92.44 198 ASP A N 1
ATOM 1544 C CA . ASP A 1 198 ? -12.903 11.641 32.630 1.00 92.44 198 ASP A CA 1
ATOM 1545 C C . ASP A 1 198 ? -13.556 11.514 34.010 1.00 92.44 198 ASP A C 1
ATOM 1547 O O . ASP A 1 198 ? -14.478 12.256 34.370 1.00 92.44 198 ASP A O 1
ATOM 1551 N N . ALA A 1 199 ? -13.152 10.478 34.744 1.00 90.38 199 ALA A N 1
ATOM 1552 C CA . ALA A 1 199 ? -13.741 10.165 36.033 1.00 90.38 199 ALA A CA 1
ATOM 1553 C C . ALA A 1 199 ? -13.446 11.295 37.038 1.00 90.38 199 ALA A C 1
ATOM 1555 O O . ALA A 1 199 ? -12.277 11.615 37.273 1.00 90.38 199 ALA A O 1
ATOM 1556 N N . PRO A 1 200 ? -14.467 11.883 37.693 1.00 89.44 200 PRO A N 1
ATOM 1557 C CA . PRO A 1 200 ? -14.221 12.911 38.693 1.00 89.44 200 PRO A CA 1
ATOM 1558 C C . PRO A 1 200 ? -13.402 12.334 39.861 1.00 89.44 200 PRO A C 1
ATOM 1560 O O . PRO A 1 200 ? -13.564 11.158 40.189 1.00 89.44 200 PRO A O 1
ATOM 1563 N N . PRO A 1 201 ? -12.597 13.144 40.578 1.00 88.44 201 PRO A N 1
ATOM 1564 C CA . PRO A 1 201 ? -11.783 12.663 41.703 1.00 88.44 201 PRO A CA 1
ATOM 1565 C C . PRO A 1 201 ? -12.575 11.971 42.824 1.00 88.44 201 PRO A C 1
ATOM 1567 O O . PRO A 1 201 ? -12.007 11.245 43.634 1.00 88.44 201 PRO A O 1
ATOM 1570 N N . THR A 1 202 ? -13.884 12.219 42.891 1.00 90.44 202 THR A N 1
ATOM 1571 C CA . THR A 1 202 ? -14.816 11.633 43.862 1.00 90.44 202 THR A CA 1
ATOM 1572 C C . THR A 1 202 ? -15.534 10.383 43.345 1.00 90.44 202 THR A C 1
ATOM 1574 O O . THR A 1 202 ? -16.420 9.881 44.035 1.00 90.44 202 THR A O 1
ATOM 1577 N N . ALA A 1 203 ? -15.225 9.908 42.134 1.00 92.62 203 ALA A N 1
ATOM 1578 C CA . ALA A 1 203 ? -15.819 8.698 41.576 1.00 92.62 203 ALA A CA 1
ATOM 1579 C C . ALA A 1 203 ? -15.465 7.470 42.425 1.00 92.62 203 ALA A C 1
ATOM 1581 O O . ALA A 1 203 ? -14.354 7.350 42.942 1.00 92.62 203 ALA A O 1
ATOM 1582 N N . ASP A 1 204 ? -16.409 6.535 42.535 1.00 95.50 204 ASP A N 1
ATOM 1583 C CA . ASP A 1 204 ? -16.171 5.249 43.189 1.00 95.50 204 ASP A CA 1
ATOM 1584 C C . ASP A 1 204 ? -15.015 4.507 42.479 1.00 95.50 204 ASP A C 1
ATOM 1586 O O . ASP A 1 204 ? -15.109 4.257 41.270 1.00 95.50 204 ASP A O 1
ATOM 1590 N N . PRO A 1 205 ? -13.939 4.111 43.188 1.00 95.69 205 PRO A N 1
ATOM 1591 C CA . PRO A 1 205 ? -12.835 3.358 42.598 1.00 95.69 205 PRO A CA 1
ATOM 1592 C C . PRO A 1 205 ? -13.271 2.083 41.861 1.00 95.69 205 PRO A C 1
ATOM 1594 O O . PRO A 1 205 ? -12.669 1.726 40.847 1.00 95.69 205 PRO A O 1
ATOM 1597 N N . GLN A 1 206 ? -14.333 1.409 42.319 1.00 96.06 206 GLN A N 1
ATOM 1598 C CA . GLN A 1 206 ? -14.864 0.229 41.630 1.00 96.06 206 GLN A CA 1
ATOM 1599 C C . GLN A 1 206 ? -15.501 0.587 40.283 1.00 96.06 206 GLN A C 1
ATOM 1601 O O . GLN A 1 206 ? -15.409 -0.186 39.328 1.00 96.06 206 GLN A O 1
ATOM 1606 N N . LEU A 1 207 ? -16.131 1.761 40.180 1.00 96.50 207 LEU A N 1
ATOM 1607 C CA . LEU A 1 207 ? -16.693 2.257 38.926 1.00 96.50 207 LEU A CA 1
ATOM 1608 C C . LEU A 1 207 ? -15.583 2.604 37.927 1.00 96.50 207 LEU A C 1
ATOM 1610 O O . LEU A 1 207 ? -15.678 2.226 36.760 1.00 96.50 207 LEU A O 1
ATOM 1614 N N . VAL A 1 208 ? -14.512 3.251 38.396 1.00 96.25 208 VAL A N 1
ATOM 1615 C CA . VAL A 1 208 ? -13.320 3.553 37.583 1.00 96.25 208 VAL A CA 1
ATOM 1616 C C . VAL A 1 208 ? -12.691 2.274 37.035 1.00 96.25 208 VAL A C 1
ATOM 1618 O O . VAL A 1 208 ? -12.435 2.182 35.836 1.00 96.25 208 VAL A O 1
ATOM 1621 N N . GLN A 1 209 ? -12.511 1.254 37.878 1.00 96.19 209 GLN A N 1
ATOM 1622 C CA . GLN A 1 209 ? -11.964 -0.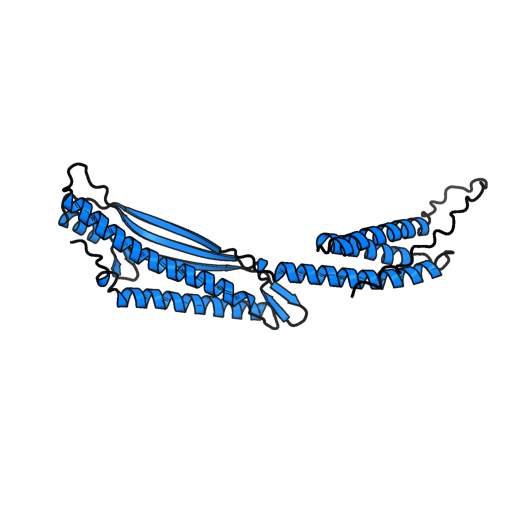033 37.445 1.00 96.19 209 GLN A CA 1
ATOM 1623 C C . GLN A 1 209 ? -12.848 -0.712 36.388 1.00 96.19 209 GLN A C 1
ATOM 1625 O O . GLN A 1 209 ? -12.342 -1.201 35.378 1.00 96.19 209 GLN A O 1
ATOM 1630 N N . ARG A 1 210 ? -14.173 -0.717 36.591 1.00 96.06 210 ARG A N 1
ATOM 1631 C CA . ARG A 1 210 ? -15.131 -1.271 35.619 1.00 96.06 210 ARG A CA 1
ATOM 1632 C C . ARG A 1 210 ? -15.077 -0.545 34.280 1.00 96.06 210 ARG A C 1
ATOM 1634 O O . ARG A 1 210 ? -15.084 -1.201 33.243 1.00 96.06 210 ARG A O 1
ATOM 1641 N N . TRP A 1 211 ? -14.993 0.785 34.296 1.00 97.31 211 TRP A N 1
ATOM 1642 C CA . TRP A 1 211 ? -14.826 1.577 33.079 1.00 97.31 211 TRP A CA 1
ATOM 1643 C C . TRP A 1 211 ? -13.540 1.225 32.334 1.00 97.31 211 TRP A C 1
ATOM 1645 O O . TRP A 1 211 ? -13.576 0.975 31.134 1.00 97.31 211 TRP A O 1
ATOM 1655 N N . GLN A 1 212 ? -12.411 1.166 33.045 1.00 96.94 212 GLN A N 1
ATOM 1656 C CA . GLN A 1 212 ? -11.114 0.839 32.453 1.00 96.94 212 GLN A CA 1
ATOM 1657 C C . GLN A 1 212 ? -11.110 -0.552 31.813 1.00 96.94 212 GLN A C 1
ATOM 1659 O O . GLN A 1 212 ? -10.591 -0.715 30.710 1.00 96.94 212 GLN A O 1
ATOM 1664 N N . GLN A 1 213 ? -11.721 -1.545 32.467 1.00 96.56 213 GLN A N 1
ATOM 1665 C CA . GLN A 1 213 ? -11.872 -2.882 31.896 1.00 96.56 213 GLN A CA 1
ATOM 1666 C C . GLN A 1 213 ? -12.723 -2.848 30.621 1.00 96.56 213 GLN A C 1
ATOM 1668 O O . GLN A 1 213 ? -12.296 -3.363 29.590 1.00 96.56 213 GLN A O 1
ATOM 1673 N N . TYR A 1 214 ? -13.890 -2.205 30.680 1.00 97.75 214 TYR A N 1
ATOM 1674 C CA . TYR A 1 214 ? -14.786 -2.066 29.537 1.00 97.75 214 TYR A CA 1
ATOM 1675 C C . TYR A 1 214 ? -14.105 -1.384 28.344 1.00 97.75 214 TYR A C 1
ATOM 1677 O O . TYR A 1 214 ? -14.120 -1.930 27.245 1.00 97.75 214 TYR A O 1
ATOM 1685 N N . ILE A 1 215 ? -13.465 -0.231 28.556 1.00 97.38 215 ILE A N 1
ATOM 1686 C CA . ILE A 1 215 ? -12.888 0.558 27.465 1.00 97.38 215 ILE A CA 1
ATOM 1687 C C . ILE A 1 215 ? -11.646 -0.103 26.854 1.00 97.38 215 ILE A C 1
ATOM 1689 O O . ILE A 1 215 ? -11.390 0.056 25.664 1.00 97.38 215 ILE A O 1
ATOM 1693 N N . THR A 1 216 ? -10.905 -0.885 27.649 1.00 97.00 216 THR A N 1
ATOM 1694 C CA . THR A 1 216 ? -9.772 -1.688 27.167 1.00 97.00 216 THR A CA 1
ATOM 1695 C C . THR A 1 216 ? -10.247 -2.806 26.246 1.00 97.00 216 THR A C 1
ATOM 1697 O O . THR A 1 216 ? -9.690 -2.980 25.166 1.00 97.00 216 THR A O 1
ATOM 1700 N N . LEU A 1 217 ? -11.283 -3.546 26.655 1.00 97.25 217 LEU A N 1
ATOM 1701 C CA . LEU A 1 217 ? -11.849 -4.623 25.840 1.00 97.25 217 LEU A CA 1
ATOM 1702 C C . LEU A 1 217 ? -12.503 -4.065 24.575 1.00 97.25 217 LEU A C 1
ATOM 1704 O O . LEU A 1 217 ? -12.240 -4.570 23.490 1.00 97.25 217 LEU A O 1
ATOM 1708 N N . LEU A 1 218 ? -13.269 -2.976 24.703 1.00 96.69 218 LEU A N 1
ATOM 1709 C CA . LEU A 1 218 ? -13.879 -2.298 23.563 1.00 96.69 218 LEU A CA 1
ATOM 1710 C C . LEU A 1 218 ? -12.813 -1.847 22.563 1.00 96.69 218 LEU A C 1
ATOM 1712 O O . LEU A 1 218 ? -12.930 -2.118 21.377 1.00 96.69 218 LEU A O 1
ATOM 1716 N N . ARG A 1 219 ? -11.722 -1.232 23.036 1.00 97.25 219 ARG A N 1
ATOM 1717 C CA . ARG A 1 219 ? -10.623 -0.829 22.155 1.00 97.25 219 ARG A CA 1
ATOM 1718 C C . ARG A 1 219 ? -9.973 -2.014 21.441 1.00 97.25 219 ARG A C 1
ATOM 1720 O O . ARG A 1 219 ? -9.663 -1.890 20.262 1.00 97.25 219 ARG A O 1
ATOM 1727 N N . ALA A 1 220 ? -9.758 -3.127 22.140 1.00 96.31 220 ALA A N 1
ATOM 1728 C CA . ALA A 1 220 ? -9.162 -4.319 21.544 1.00 96.31 220 ALA A CA 1
ATOM 1729 C C . ALA A 1 220 ? -10.030 -4.887 20.409 1.00 96.31 220 ALA A C 1
ATOM 1731 O O . ALA A 1 220 ? -9.493 -5.278 19.375 1.00 96.31 220 ALA A O 1
ATOM 1732 N N . HIS A 1 221 ? -11.354 -4.864 20.578 1.00 97.75 221 HIS A N 1
ATOM 1733 C CA . HIS A 1 221 ? -12.306 -5.238 19.535 1.00 97.75 221 HIS A CA 1
ATOM 1734 C C . HIS A 1 221 ? -12.199 -4.316 18.311 1.00 97.75 221 HIS A C 1
ATOM 1736 O O . HIS A 1 221 ? -11.990 -4.791 17.197 1.00 97.75 221 HIS A O 1
ATOM 1742 N N . GLU A 1 222 ? -12.207 -2.994 18.518 1.00 96.94 222 GLU A N 1
ATOM 1743 C CA . GLU A 1 222 ? -12.064 -2.026 17.419 1.00 96.94 222 GLU A CA 1
ATOM 1744 C C . GLU A 1 222 ? -10.705 -2.119 16.697 1.00 96.94 222 GLU A C 1
ATOM 1746 O O . GLU A 1 222 ? -10.615 -1.955 15.478 1.00 96.94 222 GLU A O 1
ATOM 1751 N N . ASP A 1 223 ? -9.624 -2.404 17.429 1.00 97.12 223 ASP A N 1
ATOM 1752 C CA . ASP A 1 223 ? -8.292 -2.590 16.845 1.00 97.12 223 ASP A CA 1
ATOM 1753 C C . ASP A 1 223 ? -8.221 -3.837 15.948 1.00 97.12 223 ASP A C 1
ATOM 1755 O O . ASP A 1 223 ? -7.477 -3.831 14.962 1.00 97.12 223 ASP A O 1
ATOM 1759 N N . GLN A 1 224 ? -9.009 -4.882 16.230 1.00 97.69 224 GLN A N 1
ATOM 1760 C CA . GLN A 1 224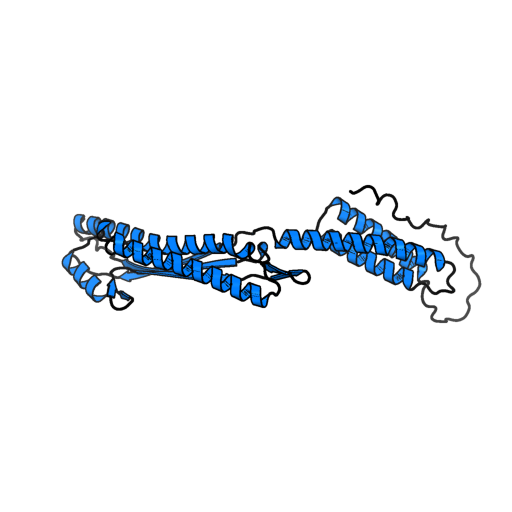 ? -9.056 -6.082 15.392 1.00 97.69 224 GLN A CA 1
ATOM 1761 C C . GLN A 1 224 ? -9.627 -5.785 13.994 1.00 97.69 224 GLN A C 1
ATOM 1763 O O . GLN A 1 224 ? -9.122 -6.315 13.002 1.00 97.69 224 GLN A O 1
ATOM 1768 N N . HIS A 1 225 ? -10.588 -4.869 13.872 1.00 97.75 225 HIS A N 1
ATOM 1769 C CA . HIS A 1 225 ? -11.057 -4.406 12.560 1.00 97.75 225 HIS A CA 1
ATOM 1770 C C . HIS A 1 225 ? -9.958 -3.679 11.779 1.00 97.75 225 HIS A C 1
ATOM 1772 O O . HIS A 1 225 ? -9.729 -3.939 10.596 1.00 97.75 225 HIS A O 1
ATOM 1778 N N . ILE A 1 226 ? -9.201 -2.800 12.444 1.00 98.06 226 ILE A N 1
ATOM 1779 C CA . ILE A 1 226 ? -8.041 -2.149 11.819 1.00 98.06 226 ILE A CA 1
ATOM 1780 C C . ILE A 1 226 ? -6.986 -3.186 11.407 1.00 98.06 226 ILE A C 1
ATOM 1782 O O . ILE A 1 226 ? -6.340 -3.026 10.367 1.00 98.06 226 ILE A O 1
ATOM 1786 N N . GLN A 1 227 ? -6.826 -4.266 12.176 1.00 97.56 227 GLN A N 1
ATOM 1787 C CA . GLN A 1 227 ? -5.927 -5.362 11.833 1.00 97.56 227 GLN A CA 1
ATOM 1788 C C . GLN A 1 227 ? -6.343 -6.071 10.533 1.00 97.56 227 GLN A C 1
ATOM 1790 O O . GLN A 1 227 ? -5.468 -6.357 9.714 1.00 97.56 227 GLN A O 1
ATOM 1795 N N . HIS A 1 228 ? -7.636 -6.270 10.261 1.00 98.06 228 HIS A N 1
ATOM 1796 C CA . HIS A 1 228 ? -8.085 -6.786 8.958 1.00 98.06 228 HIS A CA 1
ATOM 1797 C C . HIS A 1 228 ? -7.724 -5.843 7.799 1.00 98.06 228 HIS A C 1
ATOM 1799 O O . HIS A 1 228 ? -7.279 -6.303 6.744 1.00 98.06 228 HIS A O 1
ATOM 1805 N N . GLY A 1 229 ? -7.803 -4.525 8.011 1.00 97.50 229 GLY A N 1
ATOM 1806 C CA . GLY A 1 229 ? -7.304 -3.530 7.057 1.00 97.50 229 GLY A CA 1
ATOM 1807 C C . GLY A 1 229 ? -5.791 -3.635 6.805 1.00 97.50 229 GLY A C 1
ATOM 1808 O O . GLY A 1 229 ? -5.346 -3.570 5.658 1.00 97.50 229 GLY A O 1
ATOM 1809 N N . ARG A 1 230 ? -4.984 -3.873 7.850 1.00 97.00 230 ARG A N 1
ATOM 1810 C CA . ARG A 1 230 ? -3.530 -4.117 7.714 1.00 97.00 230 ARG A CA 1
ATOM 1811 C C . ARG A 1 230 ? -3.243 -5.387 6.916 1.00 97.00 230 ARG A C 1
ATOM 1813 O O . ARG A 1 230 ? -2.374 -5.387 6.046 1.00 97.00 230 ARG A O 1
ATOM 1820 N N . GLU A 1 231 ? -3.993 -6.457 7.169 1.00 96.88 231 GLU A N 1
ATOM 1821 C CA . GLU A 1 231 ? -3.880 -7.693 6.392 1.00 96.88 231 GLU A CA 1
ATOM 1822 C C . GLU A 1 231 ? -4.277 -7.497 4.923 1.00 96.88 231 GLU A C 1
ATOM 1824 O O . GLU A 1 231 ? -3.676 -8.119 4.046 1.00 96.88 231 GLU A O 1
ATOM 1829 N N . ALA A 1 232 ? -5.275 -6.652 4.633 1.00 97.75 232 ALA A N 1
ATOM 1830 C CA . ALA A 1 232 ? -5.635 -6.287 3.263 1.00 97.75 232 ALA A CA 1
ATOM 1831 C C . ALA A 1 232 ? -4.454 -5.606 2.556 1.00 97.75 232 ALA A C 1
ATOM 1833 O O . ALA A 1 232 ? -4.055 -6.039 1.476 1.00 97.75 232 ALA A O 1
ATOM 1834 N N . THR A 1 233 ? -3.845 -4.605 3.200 1.00 96.56 233 THR A N 1
ATOM 1835 C CA . THR A 1 233 ? -2.654 -3.901 2.698 1.00 96.56 233 THR A CA 1
ATOM 1836 C C . THR A 1 233 ? -1.518 -4.867 2.376 1.00 96.56 233 THR A C 1
ATOM 1838 O O . THR A 1 233 ? -0.969 -4.818 1.275 1.00 96.56 233 THR A O 1
ATOM 1841 N N . GLN A 1 234 ? -1.192 -5.782 3.295 1.00 95.00 234 GLN A N 1
ATOM 1842 C CA . GLN A 1 234 ? -0.135 -6.771 3.076 1.00 95.00 234 GLN A CA 1
ATOM 1843 C C . GLN A 1 234 ? -0.442 -7.669 1.870 1.00 95.00 234 GLN A C 1
ATOM 1845 O O . GLN A 1 234 ? 0.404 -7.847 0.996 1.00 95.00 234 GLN A O 1
ATOM 1850 N N . ARG A 1 235 ? -1.666 -8.199 1.784 1.00 96.25 235 ARG A N 1
ATOM 1851 C CA . ARG A 1 235 ? -2.075 -9.076 0.677 1.00 96.25 235 ARG A CA 1
ATOM 1852 C C . ARG A 1 235 ? -2.042 -8.364 -0.672 1.00 96.25 235 ARG A C 1
ATOM 1854 O O . ARG A 1 235 ? -1.660 -8.977 -1.661 1.00 96.25 235 ARG A O 1
ATOM 1861 N N . ILE A 1 236 ? -2.418 -7.086 -0.723 1.00 96.56 236 ILE A N 1
ATOM 1862 C CA . ILE A 1 236 ? -2.333 -6.268 -1.942 1.00 96.56 236 ILE A CA 1
ATOM 1863 C C . ILE A 1 236 ? -0.866 -6.072 -2.342 1.00 96.56 236 ILE A C 1
ATOM 1865 O O . 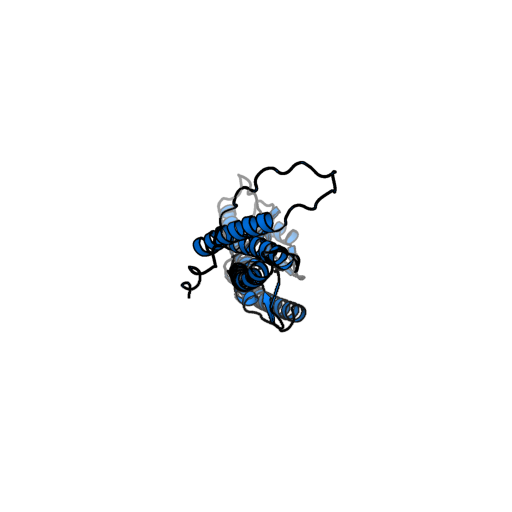ILE A 1 236 ? -0.517 -6.286 -3.502 1.00 96.56 236 ILE A O 1
ATOM 1869 N N . GLN A 1 237 ? 0.003 -5.741 -1.382 1.00 93.19 237 GLN A N 1
ATOM 1870 C CA . GLN A 1 237 ? 1.439 -5.571 -1.618 1.00 93.19 237 GLN A CA 1
ATOM 1871 C C . GLN A 1 237 ? 2.097 -6.846 -2.169 1.00 93.19 237 GLN A C 1
ATOM 1873 O O . GLN A 1 237 ? 3.004 -6.763 -2.992 1.00 93.19 237 GLN A O 1
ATOM 1878 N N . GLU A 1 238 ? 1.643 -8.018 -1.723 1.00 92.88 238 GLU A N 1
ATOM 1879 C CA . GLU A 1 238 ? 2.129 -9.318 -2.191 1.00 92.88 238 GLU A CA 1
ATOM 1880 C C . GLU A 1 238 ? 1.523 -9.720 -3.545 1.00 92.88 238 GLU A C 1
ATOM 1882 O O . GLU A 1 238 ? 2.212 -10.308 -4.375 1.00 92.88 238 GLU A O 1
ATOM 1887 N N . ALA A 1 239 ? 0.245 -9.421 -3.793 1.00 95.50 239 ALA A N 1
ATOM 1888 C CA . ALA A 1 239 ? -0.465 -9.894 -4.979 1.00 95.50 239 ALA A CA 1
ATOM 1889 C C . ALA A 1 239 ? -0.174 -9.058 -6.232 1.00 95.50 239 ALA A C 1
ATOM 1891 O O . ALA A 1 239 ? 0.120 -9.626 -7.284 1.00 95.50 239 ALA A O 1
ATOM 1892 N N . LEU A 1 240 ? -0.250 -7.727 -6.130 1.00 96.00 240 LEU A N 1
ATOM 1893 C CA . LEU A 1 240 ? -0.220 -6.846 -7.301 1.00 96.00 240 LEU A CA 1
ATOM 1894 C C . LEU A 1 240 ? 1.078 -6.934 -8.128 1.00 96.00 240 LEU A C 1
ATOM 1896 O O . LEU A 1 240 ? 0.973 -7.010 -9.352 1.00 96.00 240 LEU A O 1
ATOM 1900 N N . PRO A 1 241 ? 2.290 -7.009 -7.538 1.00 92.69 241 PRO A N 1
ATOM 1901 C CA . PRO A 1 241 ? 3.531 -7.109 -8.315 1.00 92.69 241 PRO A CA 1
ATOM 1902 C C . PRO A 1 241 ? 3.637 -8.355 -9.204 1.00 92.69 241 PRO A C 1
ATOM 1904 O O . PRO A 1 241 ? 4.444 -8.382 -10.126 1.00 92.69 241 PRO A O 1
ATOM 1907 N N . ASN A 1 242 ? 2.837 -9.390 -8.930 1.00 93.00 242 ASN A N 1
ATOM 1908 C CA . ASN A 1 242 ? 2.844 -10.642 -9.687 1.00 93.00 242 ASN A CA 1
ATOM 1909 C C . ASN A 1 242 ? 1.890 -10.624 -10.893 1.00 93.00 242 ASN A C 1
ATOM 1911 O O . ASN A 1 242 ? 1.786 -11.621 -11.609 1.00 93.00 242 ASN A O 1
ATOM 1915 N N . LEU A 1 243 ? 1.167 -9.522 -11.109 1.00 95.19 243 LEU A N 1
ATOM 1916 C CA . LEU A 1 243 ? 0.250 -9.375 -12.231 1.00 95.19 243 LEU A CA 1
ATOM 1917 C C . LEU A 1 243 ? 0.995 -8.965 -13.503 1.00 95.19 243 LEU A C 1
ATOM 1919 O O . LEU A 1 243 ? 1.901 -8.130 -13.489 1.00 95.19 243 LEU A O 1
ATOM 1923 N N . MET A 1 244 ? 0.561 -9.537 -14.624 1.00 94.94 244 MET A N 1
ATOM 1924 C CA . MET A 1 244 ? 1.054 -9.216 -15.959 1.00 94.94 244 MET A CA 1
ATOM 1925 C C . MET A 1 244 ? -0.113 -9.210 -16.945 1.00 94.94 244 MET A C 1
ATOM 1927 O O . MET A 1 244 ? -1.022 -10.035 -16.844 1.00 94.94 244 MET A O 1
ATOM 1931 N N . ALA A 1 245 ? -0.068 -8.315 -17.928 1.00 96.50 245 ALA A N 1
ATOM 1932 C CA . ALA A 1 245 ? -1.052 -8.251 -19.004 1.00 96.50 245 ALA A CA 1
ATOM 1933 C C . ALA A 1 245 ? -0.409 -7.836 -20.331 1.00 96.50 245 ALA A C 1
ATOM 1935 O O . ALA A 1 245 ? 0.745 -7.416 -20.371 1.00 96.50 245 ALA A O 1
ATOM 1936 N N . SER A 1 246 ? -1.157 -7.942 -21.433 1.00 95.50 246 SER A N 1
ATOM 1937 C CA . SER A 1 246 ? -0.636 -7.574 -22.757 1.00 95.50 246 SER A CA 1
ATOM 1938 C C . SER A 1 246 ? -0.592 -6.062 -23.000 1.00 95.50 246 SER A C 1
ATOM 1940 O O . SER A 1 246 ? 0.229 -5.585 -23.783 1.00 95.50 246 SER A O 1
ATOM 1942 N N . THR A 1 247 ? -1.445 -5.305 -22.302 1.00 96.00 247 THR A N 1
ATOM 1943 C CA . THR A 1 247 ? -1.451 -3.837 -22.287 1.00 96.00 247 THR A CA 1
ATOM 1944 C C . THR A 1 247 ? -1.560 -3.329 -20.851 1.00 96.00 247 THR A C 1
ATOM 1946 O O . THR A 1 247 ? -2.022 -4.052 -19.964 1.00 96.00 247 THR A O 1
ATOM 1949 N N . CYS A 1 248 ? -1.137 -2.091 -20.601 1.00 95.38 248 CYS A N 1
ATOM 1950 C CA . CYS A 1 248 ? -1.183 -1.526 -19.253 1.00 95.38 248 CYS A CA 1
ATOM 1951 C C . CYS A 1 248 ? -2.613 -1.219 -18.792 1.00 95.38 248 CYS A C 1
ATOM 1953 O O . CYS A 1 248 ? -2.902 -1.347 -17.612 1.00 95.38 248 CYS A O 1
ATOM 1955 N N . GLU A 1 249 ? -3.534 -0.933 -19.713 1.00 95.62 249 GLU A N 1
ATOM 1956 C CA . GLU A 1 249 ? -4.956 -0.753 -19.398 1.00 95.62 249 GLU A CA 1
ATOM 1957 C C . GLU A 1 249 ? -5.593 -2.059 -18.906 1.00 95.62 249 GLU A C 1
ATOM 1959 O O . GLU A 1 249 ? -6.405 -2.055 -17.987 1.00 95.62 249 GLU A O 1
ATOM 1964 N N . GLN A 1 250 ? -5.217 -3.199 -19.495 1.00 97.06 250 GLN A N 1
ATOM 1965 C CA . GLN A 1 250 ? -5.669 -4.506 -19.009 1.00 97.06 250 GLN A CA 1
ATOM 1966 C C . GLN A 1 250 ? -5.077 -4.829 -17.637 1.00 97.06 250 GLN A C 1
ATOM 1968 O O . GLN A 1 250 ? -5.765 -5.398 -16.793 1.00 97.06 250 GLN A O 1
ATOM 1973 N N . LEU A 1 251 ? -3.806 -4.479 -17.422 1.00 97.50 251 LEU A N 1
ATOM 1974 C CA . LEU A 1 251 ? -3.154 -4.661 -16.131 1.00 97.50 251 LEU A CA 1
ATOM 1975 C C . LEU A 1 251 ? -3.838 -3.834 -15.039 1.00 97.50 251 LEU A C 1
ATOM 1977 O O . LEU A 1 251 ? -4.020 -4.346 -13.941 1.00 97.50 251 LEU A O 1
ATOM 1981 N N . GLU A 1 252 ? -4.233 -2.598 -15.349 1.00 97.25 252 GLU A N 1
ATOM 1982 C CA . GLU A 1 252 ? -4.953 -1.711 -14.431 1.00 97.25 252 GLU A CA 1
ATOM 1983 C C . GLU A 1 252 ? -6.252 -2.354 -13.944 1.00 97.25 252 GLU A C 1
ATOM 1985 O O . GLU A 1 252 ? -6.456 -2.505 -12.742 1.00 97.25 252 GLU A O 1
ATOM 1990 N N . VAL A 1 253 ? -7.074 -2.841 -14.880 1.00 98.12 253 VAL A N 1
ATOM 1991 C CA . VAL A 1 253 ? -8.324 -3.544 -14.560 1.00 98.12 253 VAL A CA 1
ATOM 1992 C C . VAL A 1 253 ? -8.061 -4.775 -13.690 1.00 98.12 253 V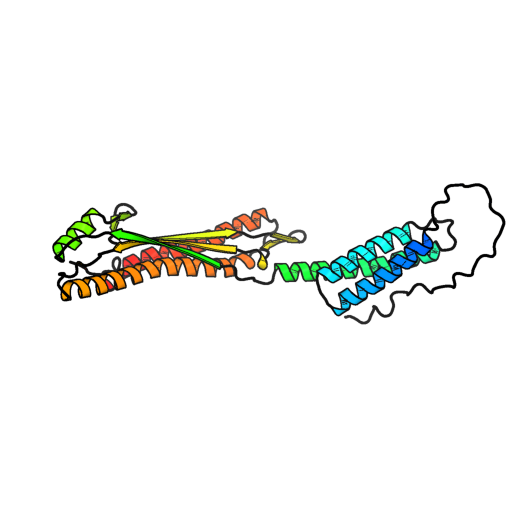AL A C 1
ATOM 1994 O O . VAL A 1 253 ? -8.729 -4.955 -12.677 1.00 98.12 253 VAL A O 1
ATOM 1997 N N . LEU A 1 254 ? -7.067 -5.601 -14.038 1.00 98.06 254 LEU A N 1
ATOM 1998 C CA . LEU A 1 254 ? -6.721 -6.794 -13.254 1.00 98.06 254 LEU A CA 1
ATOM 1999 C C . LEU A 1 254 ? -6.238 -6.448 -11.841 1.00 98.06 254 LEU A C 1
ATOM 2001 O O . LEU A 1 254 ? -6.574 -7.146 -10.885 1.00 98.06 254 LEU A O 1
ATOM 2005 N N . ALA A 1 255 ? -5.433 -5.396 -11.704 1.00 98.06 255 ALA A N 1
ATOM 2006 C CA . ALA A 1 255 ? -4.931 -4.945 -10.415 1.00 98.06 255 ALA A CA 1
ATOM 2007 C C . ALA A 1 255 ? -6.060 -4.420 -9.527 1.00 98.06 255 ALA A C 1
ATOM 2009 O O . ALA A 1 255 ? -6.110 -4.767 -8.346 1.00 98.06 255 ALA A O 1
ATOM 2010 N N . ASP A 1 256 ? -6.989 -3.654 -10.098 1.00 98.19 256 ASP A N 1
ATOM 2011 C CA . ASP A 1 256 ? -8.141 -3.141 -9.367 1.00 98.19 256 ASP A CA 1
ATOM 2012 C C . ASP A 1 256 ? -9.097 -4.265 -8.960 1.00 98.19 256 ASP A C 1
ATOM 2014 O O . ASP A 1 256 ? -9.484 -4.349 -7.796 1.00 98.19 256 ASP A O 1
ATOM 2018 N N . GLU A 1 257 ? -9.405 -5.198 -9.864 1.00 98.56 257 GLU A N 1
ATOM 2019 C CA . GLU A 1 257 ? -10.208 -6.383 -9.544 1.00 98.56 257 GLU A CA 1
ATOM 2020 C C . GLU A 1 257 ? -9.572 -7.217 -8.420 1.00 98.56 257 GLU A C 1
ATOM 2022 O O . GLU A 1 257 ? -10.260 -7.628 -7.480 1.00 98.56 257 GLU A O 1
ATOM 2027 N N . GLN A 1 258 ? -8.254 -7.441 -8.475 1.00 98.56 258 GLN A N 1
ATOM 2028 C CA . GLN A 1 258 ? -7.524 -8.187 -7.451 1.00 98.56 258 GLN A CA 1
ATOM 2029 C C . GLN A 1 258 ? -7.508 -7.449 -6.103 1.00 98.56 258 GLN A C 1
ATOM 2031 O O . GLN A 1 258 ? -7.695 -8.077 -5.055 1.00 98.56 258 GLN A O 1
ATOM 2036 N N . GLY A 1 259 ? -7.290 -6.131 -6.111 1.00 98.31 259 GLY A N 1
ATOM 2037 C CA . GLY A 1 259 ? -7.295 -5.291 -4.914 1.00 98.31 259 GLY A CA 1
ATOM 2038 C C . GLY A 1 259 ? -8.665 -5.255 -4.237 1.00 98.31 259 GLY A C 1
ATOM 2039 O O . GLY A 1 259 ? -8.776 -5.537 -3.041 1.00 98.31 259 GLY A O 1
ATOM 2040 N N . GLU A 1 260 ? -9.721 -5.007 -5.011 1.00 98.56 260 GLU A N 1
ATOM 2041 C CA . GLU A 1 260 ? -11.105 -4.991 -4.529 1.00 98.56 260 GLU A CA 1
ATOM 2042 C C . GLU A 1 260 ? -11.551 -6.366 -4.014 1.00 98.56 260 GLU A C 1
ATOM 2044 O O . GLU A 1 260 ? -12.212 -6.461 -2.977 1.00 98.56 260 GLU A O 1
ATOM 2049 N N . ALA A 1 261 ? -11.133 -7.458 -4.663 1.00 98.69 261 ALA A N 1
ATOM 2050 C CA . ALA A 1 261 ? -11.404 -8.807 -4.170 1.00 98.69 261 ALA A CA 1
ATOM 2051 C C . ALA A 1 261 ? -10.763 -9.063 -2.794 1.00 98.69 261 ALA A C 1
ATOM 2053 O O . ALA A 1 261 ? -11.392 -9.672 -1.924 1.00 98.69 261 ALA A O 1
ATOM 2054 N N . ILE A 1 262 ? -9.534 -8.587 -2.567 1.00 98.69 262 ILE A N 1
ATOM 2055 C CA . ILE A 1 262 ? -8.859 -8.690 -1.264 1.00 98.69 262 ILE A CA 1
ATOM 2056 C C . ILE A 1 262 ? -9.579 -7.841 -0.208 1.00 98.69 262 ILE A C 1
ATOM 2058 O O . ILE A 1 262 ? -9.808 -8.329 0.902 1.00 98.69 262 ILE A O 1
ATOM 2062 N N . ILE A 1 263 ? -9.967 -6.605 -0.543 1.00 98.50 263 ILE A N 1
ATOM 2063 C CA . ILE A 1 263 ? -10.745 -5.739 0.356 1.00 98.50 263 ILE A CA 1
ATOM 2064 C C . ILE A 1 263 ? -12.055 -6.424 0.747 1.00 98.50 263 ILE A C 1
ATOM 2066 O O . ILE A 1 263 ? -12.360 -6.523 1.935 1.00 98.50 263 ILE A O 1
ATOM 2070 N N . ALA A 1 264 ? -12.807 -6.946 -0.223 1.00 98.44 264 ALA A N 1
ATOM 2071 C CA . ALA A 1 264 ? -14.086 -7.603 0.023 1.00 98.44 264 ALA A CA 1
ATOM 2072 C C . ALA A 1 264 ? -13.947 -8.828 0.942 1.00 98.44 264 ALA A C 1
ATOM 2074 O O . ALA A 1 264 ? -14.785 -9.035 1.821 1.00 98.44 264 ALA A O 1
ATOM 2075 N N . GLN A 1 265 ? -12.875 -9.613 0.789 1.00 98.44 265 GLN A N 1
ATOM 2076 C CA . GLN A 1 265 ? -12.583 -10.738 1.684 1.00 98.44 265 GLN A CA 1
ATOM 2077 C C . GLN A 1 265 ? -12.353 -10.279 3.127 1.00 98.44 265 GLN A C 1
ATOM 2079 O O . GLN A 1 265 ? -12.879 -10.894 4.052 1.00 98.44 265 GLN A O 1
ATOM 2084 N N . GLN A 1 266 ? -11.593 -9.203 3.335 1.00 98.38 266 GLN A N 1
ATOM 2085 C CA . GLN A 1 266 ? -11.301 -8.702 4.681 1.00 98.38 266 GLN A CA 1
ATOM 2086 C C . GLN A 1 266 ? -12.507 -7.995 5.309 1.00 98.38 266 GLN A C 1
ATOM 2088 O O . GLN A 1 266 ? -12.796 -8.205 6.482 1.00 98.38 266 GLN A O 1
ATOM 2093 N N . ALA A 1 267 ? -13.299 -7.277 4.513 1.00 97.00 267 ALA A N 1
ATOM 2094 C CA . ALA A 1 267 ? -14.576 -6.723 4.957 1.00 97.00 267 ALA A CA 1
ATOM 2095 C C . ALA A 1 267 ? -15.590 -7.818 5.340 1.00 97.00 267 ALA A C 1
ATOM 2097 O O . ALA A 1 267 ? -16.459 -7.599 6.182 1.00 97.00 267 ALA A O 1
ATOM 2098 N N . GLN A 1 268 ? -15.508 -9.008 4.732 1.00 98.25 268 GLN A N 1
ATOM 2099 C CA . GLN A 1 268 ? -16.298 -10.152 5.180 1.00 98.25 268 GLN A CA 1
ATOM 2100 C C . GLN A 1 268 ? -15.793 -10.696 6.522 1.00 98.25 268 GLN A C 1
ATOM 2102 O O . GLN A 1 268 ? -16.617 -10.998 7.381 1.00 98.25 268 GLN A O 1
ATOM 2107 N N . LYS A 1 269 ? -14.472 -10.744 6.747 1.00 97.94 269 LYS A N 1
ATOM 2108 C CA . LYS A 1 269 ? -13.922 -11.130 8.056 1.00 97.94 269 LYS A CA 1
ATOM 2109 C C . LYS A 1 269 ? -14.353 -10.200 9.185 1.00 97.94 269 LYS A C 1
ATOM 2111 O O . LYS A 1 269 ? -14.592 -10.698 10.275 1.00 97.94 269 LYS A O 1
ATOM 2116 N N . ASP A 1 270 ? -14.484 -8.895 8.938 1.00 96.94 270 ASP A N 1
ATOM 2117 C CA . ASP A 1 270 ? -15.045 -7.963 9.929 1.00 96.94 270 ASP A CA 1
ATOM 2118 C C . ASP A 1 270 ? -16.448 -8.389 10.364 1.00 96.94 270 ASP A C 1
ATOM 2120 O O . ASP A 1 270 ? -16.712 -8.545 11.552 1.00 96.94 270 ASP A O 1
ATOM 2124 N N . LYS A 1 271 ? -17.330 -8.662 9.397 1.00 96.19 271 LYS A N 1
ATOM 2125 C CA . LYS A 1 271 ? -18.706 -9.100 9.677 1.00 96.19 271 LYS A CA 1
ATOM 2126 C C . LYS A 1 271 ? -18.743 -10.439 10.404 1.00 96.19 271 LYS A C 1
ATOM 2128 O O . LYS A 1 271 ? -19.560 -10.633 11.300 1.00 96.19 271 LYS A O 1
ATOM 2133 N N . ASP A 1 272 ? -17.886 -11.368 9.994 1.00 98.00 272 ASP A N 1
ATOM 2134 C CA . ASP A 1 272 ? -17.800 -12.688 10.612 1.00 98.00 272 ASP A CA 1
ATOM 2135 C C . ASP A 1 272 ? -17.270 -12.580 12.050 1.00 98.00 272 ASP A C 1
ATOM 2137 O O . ASP A 1 272 ? -17.761 -13.279 12.935 1.00 98.00 272 ASP A O 1
ATOM 2141 N N . TYR A 1 273 ? -16.311 -11.683 12.295 1.00 97.69 273 TYR A N 1
ATOM 2142 C CA . TYR A 1 273 ? -15.758 -11.393 13.616 1.00 97.69 273 TYR A CA 1
ATOM 2143 C C . TYR A 1 273 ? -16.806 -10.775 14.546 1.00 97.69 273 TYR A C 1
ATOM 2145 O O . TYR A 1 273 ? -17.013 -11.281 15.652 1.00 97.69 273 TYR A O 1
ATOM 2153 N N . ASP A 1 274 ? -17.544 -9.770 14.078 1.00 96.12 274 ASP A N 1
ATOM 2154 C CA . ASP A 1 274 ? -18.670 -9.183 14.810 1.00 96.12 274 ASP A CA 1
ATOM 2155 C C . ASP A 1 274 ? -19.723 -10.232 15.163 1.00 96.12 274 ASP A C 1
ATOM 2157 O O . ASP A 1 274 ? -20.147 -10.349 16.313 1.00 96.12 274 ASP A O 1
ATOM 2161 N N . ALA A 1 275 ? -20.121 -11.053 14.189 1.00 96.56 275 ALA A N 1
ATOM 2162 C CA . ALA A 1 275 ? -21.105 -12.104 14.410 1.00 96.56 275 ALA A CA 1
ATOM 2163 C C . ALA A 1 275 ? -20.605 -13.165 15.407 1.00 96.56 275 ALA A C 1
ATOM 2165 O O . ALA A 1 275 ? -21.366 -13.622 16.262 1.00 96.56 275 ALA A O 1
ATOM 2166 N N . ALA A 1 276 ? -19.330 -13.558 15.318 1.00 97.25 276 ALA A N 1
ATOM 2167 C CA . ALA A 1 276 ? -18.731 -14.574 16.181 1.00 97.25 276 ALA A CA 1
ATOM 2168 C C . ALA A 1 276 ? -18.520 -14.093 17.623 1.00 97.25 276 ALA A C 1
ATOM 2170 O O . ALA A 1 276 ? -18.559 -14.905 18.549 1.00 97.25 276 ALA A O 1
ATOM 2171 N N . THR A 1 277 ? -18.303 -12.794 17.817 1.00 96.81 277 THR A N 1
ATOM 2172 C CA . THR A 1 277 ? -18.087 -12.172 19.131 1.00 96.81 277 THR A CA 1
ATOM 2173 C C . THR A 1 277 ? -19.367 -11.583 19.730 1.00 96.81 277 THR A C 1
ATOM 2175 O O . THR A 1 277 ? -19.349 -11.142 20.880 1.00 96.81 277 THR A O 1
ATOM 2178 N N . ASP A 1 278 ? -20.480 -11.611 18.987 1.00 95.00 278 ASP A N 1
ATOM 2179 C CA . ASP A 1 278 ? -21.710 -10.866 19.281 1.00 95.00 278 ASP A CA 1
ATOM 2180 C C . ASP A 1 278 ? -21.407 -9.386 19.555 1.00 95.00 278 ASP A C 1
ATOM 2182 O O . ASP A 1 278 ? -21.660 -8.870 20.648 1.00 95.00 278 ASP A O 1
ATOM 2186 N N . HIS A 1 279 ? -20.762 -8.749 18.573 1.00 92.88 279 HIS A N 1
ATOM 2187 C CA . HIS A 1 279 ? -20.267 -7.372 18.630 1.00 92.88 279 HIS A CA 1
ATOM 2188 C C . HIS A 1 279 ? -19.433 -7.114 19.895 1.00 92.88 279 HIS A C 1
ATOM 2190 O O . HIS A 1 279 ? -19.663 -6.163 20.645 1.00 92.88 279 HIS A O 1
ATOM 2196 N N . GLY A 1 280 ? -18.527 -8.049 20.201 1.00 94.69 280 GLY A N 1
ATOM 2197 C CA . GLY A 1 280 ? -17.638 -7.969 21.357 1.00 94.69 280 GLY A CA 1
ATOM 2198 C C . GLY A 1 280 ? -18.243 -8.401 22.700 1.00 94.69 280 GLY A C 1
ATOM 2199 O O . GLY A 1 280 ? -17.514 -8.565 23.685 1.00 94.69 280 GLY A O 1
ATOM 2200 N N . ARG A 1 281 ? -19.557 -8.662 22.790 1.00 94.56 281 ARG A N 1
ATOM 2201 C CA . ARG A 1 281 ? -20.195 -9.087 24.051 1.00 94.56 281 ARG A CA 1
ATOM 2202 C C . ARG A 1 281 ? -19.590 -10.383 24.596 1.00 94.56 281 ARG A C 1
ATOM 2204 O O . ARG A 1 281 ? -19.416 -10.519 25.809 1.00 94.56 281 ARG A O 1
ATOM 2211 N N . LEU A 1 282 ? -19.268 -11.344 23.728 1.00 94.81 282 LEU A N 1
ATOM 2212 C CA . LEU A 1 282 ? -18.634 -12.613 24.113 1.00 94.81 282 LEU A CA 1
ATOM 2213 C C . LEU A 1 282 ? -17.159 -12.454 24.507 1.00 94.81 282 LEU A C 1
ATOM 2215 O O . LEU A 1 282 ? -16.603 -13.345 25.146 1.00 94.81 282 LEU A O 1
ATOM 2219 N N . GLU A 1 283 ? -16.554 -11.306 24.210 1.00 92.56 283 GLU A N 1
ATOM 2220 C CA . GLU A 1 283 ? -15.197 -10.930 24.625 1.00 92.56 283 GLU A CA 1
ATOM 2221 C C . GLU A 1 283 ? -15.187 -10.230 25.993 1.00 92.56 283 GLU A C 1
ATOM 2223 O O . GLU A 1 283 ? -14.148 -9.798 26.489 1.00 92.56 283 GLU A O 1
ATOM 2228 N N . GLY A 1 284 ? -16.355 -10.140 26.638 1.00 93.44 284 GLY A N 1
ATOM 2229 C CA . GLY A 1 284 ? -16.522 -9.510 27.942 1.00 93.44 284 GLY A CA 1
ATOM 2230 C C . GLY A 1 284 ? -16.726 -8.000 27.872 1.00 93.44 284 GLY A C 1
ATOM 2231 O O . GLY A 1 284 ? -16.672 -7.345 28.916 1.00 93.44 284 GLY A O 1
ATOM 2232 N N . ILE A 1 285 ? -16.980 -7.439 26.681 1.00 95.19 285 ILE A N 1
ATOM 2233 C CA . ILE A 1 285 ? -17.364 -6.034 26.525 1.00 95.19 285 ILE A CA 1
ATOM 2234 C C . ILE A 1 285 ? -18.751 -5.860 27.130 1.00 95.19 285 ILE A C 1
ATOM 2236 O O . ILE A 1 285 ? -19.787 -6.125 26.521 1.00 95.19 285 ILE A O 1
ATOM 2240 N N . GLN A 1 286 ? -18.756 -5.448 28.390 1.00 89.94 286 GLN A N 1
ATOM 2241 C CA . GLN A 1 286 ? -19.967 -5.195 29.137 1.00 89.94 286 GLN A CA 1
ATOM 2242 C C . GLN A 1 286 ? -19.752 -4.000 30.053 1.00 89.94 286 GLN A C 1
ATOM 2244 O O . GLN A 1 286 ? -18.908 -4.010 30.949 1.00 89.94 286 GLN A O 1
ATOM 2249 N N . PHE A 1 287 ? -20.581 -2.987 29.859 1.00 89.00 287 PHE A N 1
ATOM 2250 C CA . PHE A 1 287 ? -20.781 -1.920 30.820 1.00 89.00 287 PHE A CA 1
ATOM 2251 C C . PHE A 1 287 ? -22.290 -1.794 31.038 1.00 89.00 287 PHE A C 1
ATOM 2253 O O . PHE A 1 287 ? -23.022 -1.902 30.050 1.00 89.00 287 PHE A O 1
ATOM 2260 N N . PRO A 1 288 ? -22.757 -1.668 32.298 1.00 79.31 288 PRO A N 1
ATOM 2261 C CA . PRO A 1 288 ? -24.182 -1.611 32.624 1.00 79.31 288 PRO A CA 1
ATOM 2262 C C . PRO A 1 288 ? -24.923 -0.581 31.800 1.00 79.31 288 PRO A C 1
ATOM 2264 O O . PRO A 1 288 ? -24.238 0.376 31.382 1.00 79.31 288 PRO A O 1
#

Solvent-accessible surface area (backbone atoms only — not comparable to full-atom values): 15883 Å² total; per-residue (Å²): 135,91,76,72,71,94,60,69,78,69,75,78,80,71,74,86,71,82,79,76,92,72,86,85,75,78,92,66,91,70,76,75,76,63,60,69,56,30,53,53,38,44,53,50,21,54,54,39,38,52,50,15,69,73,68,70,38,46,69,39,20,50,52,20,28,55,34,25,50,54,23,30,54,44,25,60,64,48,51,87,88,42,95,57,25,73,60,29,47,54,48,22,54,55,40,47,55,53,29,54,52,29,47,52,53,22,52,51,44,49,53,47,60,32,55,44,76,42,92,45,75,47,79,50,72,44,83,46,74,45,86,42,57,64,82,46,63,64,45,34,31,56,39,40,76,72,65,37,46,75,56,95,89,42,75,35,72,51,51,54,50,63,52,74,48,73,51,67,46,78,42,78,58,92,69,36,14,31,46,21,27,41,50,39,38,36,37,37,39,33,42,37,39,34,71,38,69,82,76,55,96,82,46,54,68,69,58,53,51,51,46,54,54,25,54,52,43,46,48,54,54,39,48,51,50,51,46,39,42,51,52,33,45,52,51,42,67,64,50,48,54,75,45,70,26,63,39,59,72,55,32,51,52,52,44,50,54,54,43,51,52,43,45,52,54,34,59,47,48,47,55,51,49,33,64,74,24,57,72,36,44,76,70,60,41,60,76,103

Foldseek 3Di:
DPDPPVPLPLPPPPDPPDDDDDDDDDDDVDDPQLVVVLNVLSVVLSVLLVVCVVVLALVSLVVSLVSLVVNLVSLCVRDPPDPCNVVSPVSSVSSVVVNVVSVVSNVVNVLVQQLDADDAEEEAEAEAEDEADDQDLVRSVVRLVVVFDQDPNDGDQKAKDKDKDWDFDWDDDQQKIFTRNHRIHMYMYMYIYHYDYPHPPPHDPVLVVLVVVLRVLLVVLNVVLSVLSVVLRVQLSVPRRPDMGRDVVVSVVVSVVSSVVSVVVSVVVNVVSCVVCVNVVVVVNDGD

Radius of gyration: 35.36 Å; Cα contacts (8 Å, |Δi|>4): 373; chains: 1; bounding box: 85×50×92 Å

Mean predicted aligned error: 11.65 Å

Sequence (288 aa):
MLKQLQTLPLLLLLNVTAIACQPNPSPQTQTPDPWPIAVSNATHAVEVFNIADANETFTDWQAAVTALETTVQQLRAIPSDHPHYAEAQKQAQAYQASLEAARQNAEKLEVQALTEPRPSTSDNIKLTTYVVTGTTAAEIRADINRKRIDAIGQSFDAYARWWVRWNYQYLSQGSSCQIASNSLNVVLTGEIIMPEWDAPPTADPQLVQRWQQYITLLRAHEDQHIQHGREATQRIQEALPNLMASTCEQLEVLADEQGEAIIAQQAQKDKDYDAATDHGRLEGIQFP